Protein AF-V6LLG9-F1 (afdb_monomer_lite)

Secondary structure (DSSP, 8-state):
---HHHHHHHHHHHHHHHHHHHHHHHHHHHHHHHHHHHHHHHHHHHHHHHHHHHHHHHHHHHHHHHHHHHHHHHHHHHHHHHHHHHHHHHHHHHHHHHHHHHHHHHHHHHHHHHHHHHHHHHHHHHHHHHHHHHHHHHHHHHHHHHHHHHHHHHHHHHHHHHHHHHHHHHHHHHHHHHHHHHHHHHHHHHHHHHHHHHHHHHHHHHHHHHHHHHHHHHHHHHHHHHHHHHHHHHHHHHHHHTT-

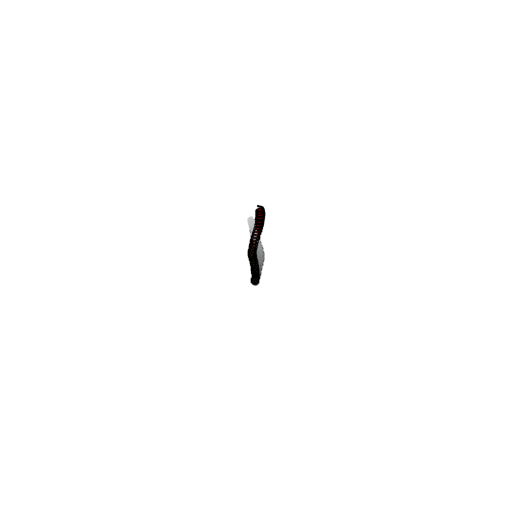Structure (mmCIF, N/CA/C/O backbone):
data_AF-V6LLG9-F1
#
_entry.id   AF-V6LLG9-F1
#
loop_
_atom_site.group_PDB
_atom_site.id
_atom_site.type_symbol
_atom_site.label_atom_id
_atom_site.label_alt_id
_atom_site.label_comp_id
_atom_site.label_asym_id
_atom_site.label_entity_id
_atom_site.label_seq_id
_atom_site.pdbx_PDB_ins_code
_atom_site.Cartn_x
_atom_site.Cartn_y
_atom_site.Cartn_z
_atom_site.occupancy
_atom_site.B_iso_or_equiv
_atom_site.auth_seq_id
_atom_site.auth_comp_id
_atom_site.auth_asym_id
_atom_site.auth_atom_id
_atom_site.pdbx_PDB_model_num
ATOM 1 N N . MET A 1 1 ? -68.097 13.061 160.840 1.00 41.12 1 MET A N 1
ATOM 2 C CA . MET A 1 1 ? -66.631 13.169 160.686 1.00 41.12 1 MET A CA 1
ATOM 3 C C . MET A 1 1 ? -66.135 11.917 159.981 1.00 41.12 1 MET A C 1
ATOM 5 O O . MET A 1 1 ? -66.204 10.841 160.558 1.00 41.12 1 MET A O 1
ATOM 9 N N . SER A 1 2 ? -65.752 12.043 158.710 1.00 45.03 2 SER A N 1
ATOM 10 C CA . SER A 1 2 ? -65.353 10.925 157.843 1.00 45.03 2 SER A CA 1
ATOM 11 C C . SER A 1 2 ? -63.859 10.622 157.995 1.00 45.03 2 SER A C 1
ATOM 13 O O . SER A 1 2 ? -63.039 11.536 158.018 1.00 45.03 2 SER A O 1
ATOM 15 N N . SER A 1 3 ? -63.523 9.336 158.123 1.00 45.53 3 SER A N 1
ATOM 16 C CA . SER A 1 3 ? -62.177 8.832 158.430 1.00 45.53 3 SER A CA 1
ATOM 17 C C . SER A 1 3 ? -61.131 9.187 157.348 1.00 45.53 3 SER A C 1
ATOM 19 O O . SER A 1 3 ? -61.375 8.932 156.164 1.00 45.53 3 SER A O 1
ATOM 21 N N . PRO A 1 4 ? -59.932 9.687 157.720 1.00 57.44 4 PRO A N 1
ATOM 22 C CA . PRO A 1 4 ? -58.822 9.995 156.803 1.00 57.44 4 PRO A CA 1
ATOM 23 C C . PRO A 1 4 ? -58.349 8.812 155.938 1.00 57.44 4 PRO A C 1
ATOM 25 O O . PRO A 1 4 ? -57.768 9.014 154.869 1.00 57.44 4 PRO A O 1
ATOM 28 N N . ALA A 1 5 ? -58.614 7.572 156.367 1.00 56.75 5 ALA A N 1
ATOM 29 C CA . ALA A 1 5 ? -58.319 6.364 155.597 1.00 56.75 5 ALA A CA 1
ATOM 30 C C . ALA A 1 5 ? -59.260 6.195 154.388 1.00 56.75 5 ALA A C 1
ATOM 32 O O . ALA A 1 5 ? -58.818 5.765 153.322 1.00 56.75 5 ALA A O 1
ATOM 33 N N . ALA A 1 6 ? -60.528 6.607 154.515 1.00 57.88 6 ALA A N 1
ATOM 34 C CA . ALA A 1 6 ? -61.504 6.577 153.426 1.00 57.88 6 ALA A CA 1
ATOM 35 C C . ALA A 1 6 ? -61.181 7.621 152.343 1.00 57.88 6 ALA A C 1
ATOM 37 O O . ALA A 1 6 ? -61.270 7.319 151.160 1.00 57.88 6 ALA A O 1
ATOM 38 N N . ALA A 1 7 ? -60.698 8.809 152.726 1.00 60.19 7 ALA A N 1
ATOM 39 C CA . ALA A 1 7 ? -60.265 9.841 151.776 1.00 60.19 7 ALA A CA 1
ATOM 40 C C . ALA A 1 7 ? -58.981 9.460 151.007 1.00 60.19 7 ALA A C 1
ATOM 42 O O . ALA A 1 7 ? -58.831 9.817 149.836 1.00 60.19 7 ALA A O 1
ATOM 43 N N . LYS A 1 8 ? -58.062 8.704 151.632 1.00 58.91 8 LYS A N 1
ATOM 44 C CA . LYS A 1 8 ? -56.882 8.134 150.955 1.00 58.91 8 LYS A CA 1
ATOM 45 C C . LYS A 1 8 ? -57.252 6.983 150.018 1.00 58.91 8 LYS A C 1
ATOM 47 O O . LYS A 1 8 ? -56.735 6.942 148.908 1.00 58.91 8 LYS A O 1
ATOM 52 N N . MET A 1 9 ? -58.165 6.093 150.417 1.00 60.75 9 MET A N 1
ATOM 53 C CA . MET A 1 9 ? -58.677 5.033 149.537 1.00 60.75 9 MET A CA 1
ATOM 54 C C . MET A 1 9 ? -59.479 5.590 148.358 1.00 60.75 9 MET A C 1
ATOM 56 O O . MET A 1 9 ? -59.298 5.104 147.248 1.00 60.75 9 MET A O 1
ATOM 60 N N . GLN A 1 10 ? -60.277 6.642 148.559 1.00 67.38 10 GLN A N 1
ATOM 61 C CA . GLN A 1 10 ? -60.969 7.344 147.475 1.00 67.38 10 GLN A CA 1
ATOM 62 C C . GLN A 1 10 ? -59.963 7.970 146.496 1.00 67.38 10 GLN A C 1
ATOM 64 O O . GLN A 1 10 ? -60.057 7.745 145.298 1.00 67.38 10 GLN A O 1
ATOM 69 N N . ASN A 1 11 ? -58.922 8.649 146.998 1.00 69.50 11 ASN A N 1
ATOM 70 C CA . ASN A 1 11 ? -57.856 9.207 146.154 1.00 69.50 11 ASN A CA 1
ATOM 71 C C . ASN A 1 11 ? -57.054 8.139 145.395 1.00 69.50 11 ASN A C 1
ATOM 73 O O . ASN A 1 11 ? -56.650 8.370 144.258 1.00 69.50 11 ASN A O 1
ATOM 77 N N . ILE A 1 12 ? -56.793 6.980 146.007 1.00 66.75 12 ILE A N 1
ATOM 78 C CA . ILE A 1 12 ? -56.116 5.862 145.336 1.00 66.75 12 ILE A CA 1
ATOM 79 C C . ILE A 1 12 ? -57.047 5.233 144.300 1.00 66.75 12 ILE A C 1
ATOM 81 O O . ILE A 1 12 ? -56.594 4.960 143.197 1.00 66.75 12 ILE A O 1
ATOM 85 N N . ALA A 1 13 ? -58.335 5.058 144.602 1.00 70.94 13 ALA A N 1
ATOM 86 C CA . ALA A 1 13 ? -59.328 4.551 143.658 1.00 70.94 13 ALA A CA 1
ATOM 87 C C . ALA A 1 13 ? -59.523 5.498 142.462 1.00 70.94 13 ALA A C 1
ATOM 89 O O . ALA A 1 13 ? -59.592 5.030 141.328 1.00 70.94 13 ALA A O 1
ATOM 90 N N . ASP A 1 14 ? -59.528 6.812 142.688 1.00 73.00 14 ASP A N 1
ATOM 91 C CA . ASP A 1 14 ? -59.619 7.826 141.635 1.00 73.00 14 ASP A CA 1
ATOM 92 C C . ASP A 1 14 ? -58.316 7.929 140.828 1.00 73.00 14 ASP A C 1
ATOM 94 O O . ASP A 1 14 ? -58.365 8.061 139.606 1.00 73.00 14 ASP A O 1
ATOM 98 N N . ARG A 1 15 ? -57.143 7.768 141.462 1.00 73.44 15 ARG A N 1
ATOM 99 C CA . ARG A 1 15 ? -55.849 7.638 140.762 1.00 73.44 15 ARG A CA 1
ATOM 100 C C . ARG A 1 15 ? -55.723 6.338 139.973 1.00 73.44 15 ARG A C 1
ATOM 102 O O . ARG A 1 15 ? -55.119 6.336 138.908 1.00 73.44 15 ARG A O 1
ATOM 109 N N . LEU A 1 16 ? -56.284 5.238 140.466 1.00 72.44 16 LEU A N 1
ATOM 110 C CA . LEU A 1 16 ? -56.288 3.958 139.763 1.00 72.44 16 LEU A CA 1
ATOM 111 C C . LEU A 1 16 ? -57.255 4.010 138.577 1.00 72.44 16 LEU A C 1
ATOM 113 O O . LEU A 1 16 ? -56.904 3.551 137.499 1.00 72.44 16 LEU A O 1
ATOM 117 N N . ARG A 1 17 ? -58.434 4.628 138.741 1.00 74.56 17 ARG A N 1
ATOM 118 C CA . ARG A 1 17 ? -59.383 4.875 137.644 1.00 74.56 17 ARG A CA 1
ATOM 119 C C . ARG A 1 17 ? -58.814 5.830 136.606 1.00 74.56 17 ARG A C 1
ATOM 121 O O . ARG A 1 17 ? -58.975 5.569 135.420 1.00 74.56 17 ARG A O 1
ATOM 128 N N . SER A 1 18 ? -58.128 6.897 137.016 1.00 74.81 18 SER A N 1
ATOM 129 C CA . SER A 1 18 ? -57.478 7.814 136.076 1.00 74.81 18 SER A CA 1
ATOM 130 C C . SER A 1 18 ? -56.270 7.173 135.398 1.00 74.81 18 SER A C 1
ATOM 132 O O . SER A 1 18 ? -56.103 7.348 134.200 1.00 74.81 18 SER A O 1
ATOM 134 N N . SER A 1 19 ? -55.485 6.349 136.098 1.00 74.62 19 SER A N 1
ATOM 135 C CA . SER A 1 19 ? -54.388 5.577 135.506 1.00 74.62 19 SER A CA 1
ATOM 136 C C . SER A 1 19 ? -54.897 4.505 134.541 1.00 74.62 19 SER A C 1
ATOM 138 O O . SER A 1 19 ? -54.399 4.431 133.426 1.00 74.62 19 SER A O 1
ATOM 140 N N . GLN A 1 20 ? -55.942 3.749 134.892 1.00 75.19 20 GLN A N 1
ATOM 141 C CA . GLN A 1 20 ? -56.593 2.794 133.987 1.00 75.19 20 GLN A CA 1
ATOM 142 C C . GLN A 1 20 ? -57.248 3.493 132.790 1.00 75.19 20 GLN A C 1
ATOM 144 O O . GLN A 1 20 ? -57.171 2.989 131.671 1.00 75.19 20 GLN A O 1
ATOM 149 N N . SER A 1 21 ? -57.861 4.662 132.998 1.00 77.44 21 SER A N 1
ATOM 150 C CA . SER A 1 21 ? -58.417 5.487 131.923 1.00 77.44 21 SER A CA 1
ATOM 151 C C . SER A 1 21 ? -57.316 6.013 131.004 1.00 77.44 21 SER A C 1
ATOM 153 O O . SER A 1 21 ? -57.446 5.894 129.792 1.00 77.44 21 SER A O 1
ATOM 155 N N . ASN A 1 22 ? -56.214 6.523 131.555 1.00 78.38 22 ASN A N 1
ATOM 156 C CA . ASN A 1 22 ? -55.066 7.015 130.793 1.00 78.38 22 ASN A CA 1
ATOM 157 C C . ASN A 1 22 ? -54.366 5.882 130.044 1.00 78.38 22 ASN A C 1
ATOM 159 O O . ASN A 1 22 ? -54.043 6.045 128.879 1.00 78.38 22 ASN A O 1
ATOM 163 N N . GLN A 1 23 ? -54.202 4.712 130.661 1.00 78.56 23 GLN A N 1
ATOM 164 C CA . GLN A 1 23 ? -53.590 3.542 130.035 1.00 78.56 23 GLN A CA 1
ATOM 165 C C . GLN A 1 23 ? -54.477 2.980 128.917 1.00 78.56 23 GLN A C 1
ATOM 167 O O . GLN A 1 23 ? -53.983 2.579 127.866 1.00 78.56 23 GLN A O 1
ATOM 172 N N . LYS A 1 24 ? -55.805 3.001 129.097 1.00 79.19 24 LYS A N 1
ATOM 173 C CA . LYS A 1 24 ? -56.763 2.674 128.035 1.00 79.19 24 LYS A CA 1
ATOM 174 C C . LYS A 1 24 ? -56.710 3.709 126.908 1.00 79.19 24 LYS A C 1
ATOM 176 O O . LYS A 1 24 ? -56.665 3.327 125.747 1.00 79.19 24 LYS A O 1
ATOM 181 N N . GLN A 1 25 ? -56.634 4.995 127.243 1.00 82.31 25 GLN A N 1
ATOM 182 C CA . GLN A 1 25 ? -56.567 6.094 126.283 1.00 82.31 25 GLN A CA 1
ATOM 183 C C . GLN A 1 25 ? -55.240 6.118 125.505 1.00 82.31 25 GLN A C 1
ATOM 185 O O . GLN A 1 25 ? -55.253 6.373 124.306 1.00 82.31 25 GLN A O 1
ATOM 190 N N . GLU A 1 26 ? -54.107 5.804 126.138 1.00 81.50 26 GLU A N 1
ATOM 191 C CA . GLU A 1 26 ? -52.810 5.607 125.478 1.00 81.50 26 GLU A CA 1
ATOM 192 C C . GLU A 1 26 ? -52.822 4.377 124.577 1.00 81.50 26 GLU A C 1
ATOM 194 O O . GLU A 1 26 ? -52.365 4.455 123.440 1.00 81.50 26 GLU A O 1
ATOM 199 N N . ARG A 1 27 ? -53.401 3.260 125.033 1.00 83.38 27 ARG A N 1
ATOM 200 C CA . ARG A 1 27 ? -53.548 2.057 124.207 1.00 83.38 27 ARG A CA 1
ATOM 201 C C . ARG A 1 27 ? -54.430 2.317 122.987 1.00 83.38 27 ARG A C 1
ATOM 203 O O . ARG A 1 27 ? -54.095 1.871 121.894 1.00 83.38 27 ARG A O 1
ATOM 210 N N . ASP A 1 28 ? -55.523 3.056 123.157 1.00 83.56 28 ASP A N 1
ATOM 211 C CA . ASP A 1 28 ? -56.432 3.426 122.071 1.00 83.56 28 ASP A CA 1
ATOM 212 C C . ASP A 1 28 ? -55.783 4.452 121.118 1.00 83.56 28 ASP A C 1
ATOM 214 O O . ASP A 1 28 ? -55.954 4.351 119.902 1.00 83.56 28 ASP A O 1
ATOM 218 N N . ARG A 1 29 ? -54.963 5.386 121.630 1.00 86.00 29 ARG A N 1
ATOM 219 C CA . ARG A 1 29 ? -54.142 6.297 120.808 1.00 86.00 29 ARG A CA 1
ATOM 220 C C . ARG A 1 29 ? -53.084 5.548 120.004 1.00 86.00 29 ARG A C 1
ATOM 222 O O . ARG A 1 29 ? -53.021 5.744 118.796 1.00 86.00 29 ARG A O 1
ATOM 229 N N . TYR A 1 30 ? -52.311 4.669 120.640 1.00 87.06 30 TYR A N 1
ATOM 230 C CA . TYR A 1 30 ? -51.290 3.858 119.975 1.00 87.06 30 TYR A CA 1
ATOM 231 C C . TYR A 1 30 ? -51.914 2.945 118.917 1.00 87.06 30 TYR A C 1
ATOM 233 O O . TYR A 1 30 ? -51.446 2.898 117.784 1.00 87.06 30 TYR A O 1
ATOM 241 N N . LYS A 1 31 ? -53.034 2.286 119.243 1.00 89.19 31 LYS A N 1
ATOM 242 C CA . LYS A 1 31 ? -53.803 1.491 118.280 1.00 89.19 31 LYS A CA 1
ATOM 243 C C . LYS A 1 31 ? -54.260 2.342 117.089 1.00 89.19 31 LYS A C 1
ATOM 245 O O . LYS A 1 31 ? -54.065 1.927 115.952 1.00 89.19 31 LYS A O 1
ATOM 250 N N . SER A 1 32 ? -54.790 3.543 117.332 1.00 90.12 32 SER A N 1
ATOM 251 C CA . SER A 1 32 ? -55.200 4.464 116.264 1.00 90.12 32 SER A CA 1
ATOM 252 C C . SER A 1 32 ? -54.023 4.956 115.411 1.00 90.12 32 SER A C 1
ATOM 254 O O . SER A 1 32 ? -54.158 5.095 114.196 1.00 90.12 32 SER A O 1
ATOM 256 N N . GLU A 1 33 ? -52.857 5.216 116.007 1.00 90.50 33 GLU A N 1
ATOM 257 C CA . GLU A 1 33 ? -51.647 5.599 115.270 1.00 90.50 33 GLU A CA 1
ATOM 258 C C . GLU A 1 33 ? -51.103 4.455 114.413 1.00 90.50 33 GLU A C 1
ATOM 260 O O . GLU A 1 33 ? -50.753 4.684 113.252 1.00 90.50 33 GLU A O 1
ATOM 265 N N . VAL A 1 34 ? -51.093 3.228 114.943 1.00 90.19 34 VAL A N 1
ATOM 266 C CA . VAL A 1 34 ? -50.725 2.022 114.192 1.00 90.19 34 VAL A CA 1
ATOM 267 C C . VAL A 1 34 ? -51.703 1.795 113.040 1.00 90.19 34 VAL A C 1
ATOM 269 O O . VAL A 1 34 ? -51.252 1.632 111.912 1.00 90.19 34 VAL A O 1
ATOM 272 N N . GLU A 1 35 ? -53.017 1.883 113.262 1.00 92.06 35 GLU A N 1
ATOM 273 C CA . GLU A 1 35 ? -54.036 1.765 112.203 1.00 92.06 35 GLU A CA 1
ATOM 274 C C . GLU A 1 35 ? -53.863 2.835 111.112 1.00 92.06 35 GLU A C 1
ATOM 276 O O . GLU A 1 35 ? -53.922 2.530 109.922 1.00 92.06 35 GLU A O 1
ATOM 281 N N . LYS A 1 36 ? -53.571 4.089 111.487 1.00 92.81 36 LYS A N 1
ATOM 282 C CA . LYS A 1 36 ? -53.256 5.159 110.522 1.00 92.81 36 LYS A CA 1
ATOM 283 C C . LYS A 1 36 ? -51.947 4.916 109.773 1.00 92.81 36 LYS A C 1
ATOM 285 O O . LYS A 1 36 ? -51.810 5.366 108.637 1.00 92.81 36 LYS A O 1
ATOM 290 N N . SER A 1 37 ? -50.957 4.297 110.412 1.00 93.19 37 SER A N 1
ATOM 291 C CA . SER A 1 37 ? -49.686 3.938 109.776 1.00 93.19 37 SER A CA 1
ATOM 292 C C . SER A 1 37 ? -49.884 2.804 108.771 1.00 93.19 37 SER A C 1
ATOM 294 O O . SER A 1 37 ? -49.493 2.943 107.616 1.00 93.19 37 SER A O 1
ATOM 296 N N . VAL A 1 38 ? -50.591 1.743 109.174 1.00 92.81 38 VAL A N 1
ATOM 297 C CA . VAL A 1 38 ? -50.974 0.616 108.310 1.00 92.81 38 VAL A CA 1
ATOM 298 C C . VAL A 1 38 ? -51.756 1.119 107.104 1.00 92.81 38 VAL A C 1
ATOM 300 O O . VAL A 1 38 ? -51.349 0.854 105.980 1.00 92.81 38 VAL A O 1
ATOM 303 N N . LYS A 1 39 ? -52.782 1.953 107.313 1.00 94.31 39 LYS A N 1
ATOM 304 C CA . LYS A 1 39 ? -53.565 2.523 106.212 1.00 94.31 39 LYS A CA 1
ATOM 305 C C . LYS A 1 39 ? -52.715 3.357 105.246 1.00 94.31 39 LYS A C 1
ATOM 307 O O . LYS A 1 39 ? -52.866 3.240 104.039 1.00 94.31 39 LYS A O 1
ATOM 312 N N . ARG A 1 40 ? -51.776 4.169 105.753 1.00 94.50 40 ARG A N 1
ATOM 313 C CA . ARG A 1 40 ? -50.837 4.923 104.898 1.00 94.50 40 ARG A CA 1
ATOM 314 C C . ARG A 1 40 ? -49.942 4.003 104.069 1.00 94.50 40 ARG A C 1
ATOM 316 O O . ARG A 1 40 ? -49.658 4.319 102.917 1.00 94.50 40 ARG A O 1
ATOM 323 N N . ILE A 1 41 ? -49.487 2.894 104.650 1.00 93.94 41 ILE A N 1
ATOM 324 C CA . ILE A 1 41 ? -48.690 1.890 103.939 1.00 93.94 41 ILE A CA 1
ATOM 325 C C . ILE A 1 41 ? -49.546 1.194 102.875 1.00 93.94 41 ILE A C 1
ATOM 327 O O . ILE A 1 41 ? -49.077 1.052 101.752 1.00 93.94 41 ILE A O 1
ATOM 331 N N . GLU A 1 42 ? -50.789 0.822 103.185 1.00 94.94 42 GLU A N 1
ATOM 332 C CA . GLU A 1 42 ? -51.734 0.220 102.234 1.00 94.94 42 GLU A CA 1
ATOM 333 C C . GLU A 1 42 ? -52.045 1.160 101.063 1.00 94.94 42 GLU A C 1
ATOM 335 O O . GLU A 1 42 ? -51.913 0.755 99.910 1.00 94.94 42 GLU A O 1
ATOM 340 N N . ASP A 1 43 ? -52.362 2.429 101.338 1.00 95.00 43 ASP A N 1
ATOM 341 C CA . ASP A 1 43 ? -52.622 3.445 100.310 1.00 95.00 43 ASP A CA 1
ATOM 342 C C . ASP A 1 43 ? -51.379 3.667 99.425 1.00 95.00 43 ASP A C 1
ATOM 344 O O . ASP A 1 43 ? -51.474 3.765 98.197 1.00 95.00 43 ASP A O 1
ATOM 348 N N . SER A 1 44 ? -50.189 3.714 100.039 1.00 96.06 44 SER A N 1
ATOM 349 C CA . SER A 1 44 ? -48.913 3.825 99.324 1.00 96.06 44 SER A CA 1
ATOM 350 C C . SER A 1 44 ? -48.655 2.598 98.446 1.00 96.06 44 SER A C 1
ATOM 352 O O . SER A 1 44 ? -48.336 2.738 97.265 1.00 96.06 44 SER A O 1
ATOM 354 N N . LEU A 1 45 ? -48.863 1.394 98.984 1.00 95.44 45 LEU A N 1
ATOM 355 C CA . LEU A 1 45 ? -48.715 0.132 98.264 1.00 95.44 45 LEU A CA 1
ATOM 356 C C . LEU A 1 45 ? -49.692 0.048 97.088 1.00 95.44 45 LEU A C 1
ATOM 358 O O . LEU A 1 45 ? -49.304 -0.356 95.995 1.00 95.44 45 LEU A O 1
ATOM 362 N N . GLN A 1 46 ? -50.942 0.471 97.280 1.00 96.00 46 GLN A N 1
ATOM 363 C CA . GLN A 1 46 ? -51.952 0.490 96.228 1.00 96.00 46 GLN A CA 1
ATOM 364 C C . GLN A 1 46 ? -51.590 1.484 95.119 1.00 96.00 46 GLN A C 1
ATOM 366 O O . GLN A 1 46 ? -51.747 1.166 93.938 1.00 96.00 46 GLN A O 1
ATOM 371 N N . LYS A 1 47 ? -51.065 2.663 95.475 1.00 96.12 47 LYS A N 1
ATOM 372 C CA . LYS A 1 47 ? -50.590 3.663 94.510 1.00 96.12 47 LYS A CA 1
ATOM 373 C C . LYS A 1 47 ? -49.364 3.184 93.728 1.00 96.12 47 LYS A C 1
ATOM 375 O O . LYS A 1 47 ? -49.285 3.413 92.522 1.00 96.12 47 LYS A O 1
ATOM 380 N N . ILE A 1 48 ? -48.421 2.517 94.392 1.00 95.75 48 ILE A N 1
ATOM 381 C CA . ILE A 1 48 ? -47.264 1.904 93.730 1.00 95.75 48 ILE A CA 1
ATOM 382 C C . ILE A 1 48 ? -47.752 0.804 92.785 1.00 95.75 48 ILE A C 1
ATOM 384 O O . ILE A 1 48 ? -47.456 0.852 91.599 1.00 95.75 48 ILE A O 1
ATOM 388 N N . SER A 1 49 ? -48.611 -0.103 93.257 1.00 95.69 49 SER A N 1
ATOM 389 C CA . SER A 1 49 ? -49.155 -1.195 92.442 1.00 95.69 49 SER A CA 1
ATOM 390 C C . SER A 1 49 ? -49.915 -0.702 91.204 1.00 95.69 49 SER A C 1
ATOM 392 O O . SER A 1 49 ? -49.797 -1.296 90.129 1.00 95.69 49 SER A O 1
ATOM 394 N N . SER A 1 50 ? -50.686 0.385 91.317 1.00 96.00 50 SER A N 1
ATOM 395 C CA . SER A 1 50 ? -51.386 0.970 90.168 1.00 96.00 50 SER A CA 1
ATOM 396 C C . SER A 1 50 ? -50.434 1.654 89.184 1.00 96.00 50 SER A C 1
ATOM 398 O O . SER A 1 50 ? -50.631 1.536 87.974 1.00 96.00 50 SER A O 1
ATOM 400 N N . THR A 1 51 ? -49.386 2.313 89.687 1.00 96.94 51 THR A N 1
ATOM 401 C CA . THR A 1 51 ? -48.338 2.939 88.865 1.00 96.94 51 THR A CA 1
ATOM 402 C C . THR A 1 51 ? -47.513 1.884 88.130 1.00 96.94 51 THR A C 1
ATOM 404 O O . THR A 1 51 ? -47.328 1.987 86.923 1.00 96.94 51 THR A O 1
ATOM 407 N N . ASP A 1 52 ? -47.093 0.825 88.816 1.00 96.19 52 ASP A N 1
ATOM 408 C CA . ASP A 1 52 ? -46.346 -0.275 88.208 1.00 96.19 52 ASP A CA 1
ATOM 409 C C . ASP A 1 52 ? -47.180 -0.953 87.120 1.00 96.19 52 ASP A C 1
ATOM 411 O O . ASP A 1 52 ? -46.693 -1.189 86.018 1.00 96.19 52 ASP A O 1
ATOM 415 N N . ARG A 1 53 ? -48.472 -1.211 87.374 1.00 96.56 53 ARG A N 1
ATOM 416 C CA . ARG A 1 53 ? -49.374 -1.780 86.358 1.00 96.56 53 ARG A CA 1
ATOM 417 C C . ARG A 1 53 ? -49.465 -0.913 85.106 1.00 96.56 53 ARG A C 1
ATOM 419 O O . ARG A 1 53 ? -49.443 -1.463 84.006 1.00 96.56 53 ARG A O 1
ATOM 426 N N . SER A 1 54 ? -49.566 0.409 85.247 1.00 96.50 54 SER A N 1
ATOM 427 C CA . SER A 1 54 ? -49.632 1.301 84.084 1.00 96.50 54 SER A CA 1
ATOM 428 C C . SER A 1 54 ? -48.299 1.353 83.331 1.00 96.50 54 SER A C 1
ATOM 430 O O . SER A 1 54 ? -48.293 1.278 82.102 1.00 96.50 54 SER A O 1
ATOM 432 N N . GLN A 1 55 ? -47.170 1.379 84.046 1.00 97.50 55 GLN A N 1
ATOM 433 C CA . GLN A 1 55 ? -45.833 1.331 83.450 1.00 97.50 55 GLN A CA 1
ATOM 434 C C . GLN A 1 55 ? -45.574 0.010 82.719 1.00 97.50 55 GLN A C 1
ATOM 436 O O . GLN A 1 55 ? -45.124 0.032 81.576 1.00 97.50 55 GLN A O 1
ATOM 441 N N . PHE A 1 56 ? -45.910 -1.133 83.324 1.00 97.69 56 PHE A N 1
ATOM 442 C CA . PHE A 1 56 ? -45.787 -2.442 82.680 1.00 97.69 56 PHE A CA 1
ATOM 443 C C . PHE A 1 56 ? -46.695 -2.567 81.455 1.00 97.69 56 PHE A C 1
ATOM 445 O O . PHE A 1 56 ? -46.278 -3.154 80.457 1.00 97.69 56 PHE A O 1
ATOM 452 N N . SER A 1 57 ? -47.904 -1.996 81.494 1.00 97.19 57 SER A N 1
ATOM 453 C CA . SER A 1 57 ? -48.787 -1.947 80.322 1.00 97.19 57 SER A CA 1
ATOM 454 C C . SER A 1 57 ? -48.159 -1.143 79.182 1.00 97.19 57 SER A C 1
ATOM 456 O O . SER A 1 57 ? -48.077 -1.637 78.061 1.00 97.19 57 SER A O 1
ATOM 458 N N . SER A 1 58 ? -47.640 0.052 79.479 1.00 97.44 58 SER A N 1
ATOM 459 C CA . SER A 1 58 ? -46.969 0.914 78.496 1.00 97.44 58 SER A CA 1
ATOM 460 C C . SER A 1 58 ? -45.710 0.262 77.912 1.00 97.44 58 SER A C 1
ATOM 462 O O . SER A 1 58 ? -45.532 0.224 76.696 1.00 97.44 58 SER A O 1
ATOM 464 N N . LEU A 1 59 ? -44.868 -0.346 78.754 1.00 97.25 59 LEU A N 1
ATOM 465 C CA . LEU A 1 59 ? -43.692 -1.104 78.312 1.00 97.25 59 LEU A CA 1
ATOM 466 C C . LEU A 1 59 ? -44.074 -2.274 77.404 1.00 97.25 59 LEU A C 1
ATOM 468 O O . LEU A 1 59 ? -43.402 -2.520 76.405 1.00 97.25 59 LEU A O 1
ATOM 472 N N . LYS A 1 60 ? -45.158 -2.987 77.723 1.00 97.75 60 LYS A N 1
ATOM 473 C CA . LYS A 1 60 ? -45.655 -4.091 76.898 1.00 97.75 60 LYS A CA 1
ATOM 474 C C . LYS A 1 60 ? -46.114 -3.603 75.521 1.00 97.75 60 LYS A C 1
ATOM 476 O O . LYS A 1 60 ? -45.779 -4.242 74.526 1.00 97.75 60 LYS A O 1
ATOM 481 N N . GLU A 1 61 ? -46.833 -2.485 75.455 1.00 97.56 61 GLU A N 1
ATOM 482 C CA . GLU A 1 61 ? -47.246 -1.861 74.189 1.00 97.56 61 GLU A CA 1
ATOM 483 C C . GLU A 1 61 ? -46.041 -1.399 73.362 1.00 97.56 61 GLU A C 1
ATOM 485 O O . GLU A 1 61 ? -45.963 -1.693 72.171 1.00 97.56 61 GLU A O 1
ATOM 490 N N . GLN A 1 62 ? -45.056 -0.754 73.994 1.00 97.62 62 GLN A N 1
ATOM 491 C CA . GLN A 1 62 ? -43.816 -0.351 73.326 1.00 97.62 62 GLN A CA 1
ATOM 492 C C . GLN A 1 62 ? -43.030 -1.560 72.807 1.00 97.62 62 GLN A C 1
ATOM 494 O O . GLN A 1 62 ? -42.533 -1.535 71.682 1.00 97.62 62 GLN A O 1
ATOM 499 N N . MET A 1 63 ? -42.943 -2.638 73.590 1.00 97.50 63 MET A N 1
ATOM 500 C CA . MET A 1 63 ? -42.257 -3.861 73.176 1.00 97.50 63 MET A CA 1
ATOM 501 C C . MET A 1 63 ? -42.958 -4.520 71.983 1.00 97.50 63 MET A C 1
ATOM 503 O O . MET A 1 63 ? -42.280 -4.952 71.052 1.00 97.50 63 MET A O 1
ATOM 507 N N . ALA A 1 64 ? -44.294 -4.543 71.971 1.00 97.50 64 ALA A N 1
ATOM 508 C CA . ALA A 1 64 ? -45.074 -5.029 70.835 1.00 97.50 64 ALA A CA 1
ATOM 509 C C . ALA A 1 64 ? -44.856 -4.160 69.582 1.00 97.50 64 ALA A C 1
ATOM 511 O O . ALA A 1 64 ? -44.583 -4.691 68.509 1.00 97.50 64 ALA A O 1
ATOM 512 N N . ALA A 1 65 ? -44.868 -2.831 69.724 1.00 98.12 65 ALA A N 1
ATOM 513 C CA . ALA A 1 65 ? -44.607 -1.912 68.615 1.00 98.12 65 ALA A CA 1
ATOM 514 C C . ALA A 1 65 ? -43.197 -2.092 68.021 1.00 98.12 65 ALA A C 1
ATOM 516 O O . ALA A 1 65 ? -43.027 -2.080 66.803 1.00 98.12 65 ALA A O 1
ATOM 517 N N . VAL A 1 66 ? -42.180 -2.307 68.865 1.00 97.75 66 VAL A N 1
ATOM 518 C CA . VAL A 1 66 ? -40.809 -2.595 68.411 1.00 97.75 66 VAL A CA 1
ATOM 519 C C . VAL A 1 66 ? -40.727 -3.950 67.703 1.00 97.75 66 VAL A C 1
ATOM 521 O O . VAL A 1 66 ? -40.024 -4.066 66.699 1.00 97.75 66 VAL A O 1
ATOM 524 N N . GLN A 1 67 ? -41.445 -4.969 68.184 1.00 97.75 67 GLN A N 1
ATOM 525 C CA . GLN A 1 67 ? -41.502 -6.280 67.530 1.00 97.75 67 GLN A CA 1
ATOM 526 C C . GLN A 1 67 ? -42.134 -6.195 66.133 1.00 97.75 67 GLN A C 1
ATOM 528 O O . GLN A 1 67 ? -41.558 -6.729 65.182 1.00 97.75 67 GLN A O 1
ATOM 533 N N . ASP A 1 68 ? -43.242 -5.466 65.986 1.00 98.00 68 ASP A N 1
ATOM 534 C CA . ASP A 1 68 ? -43.893 -5.233 64.690 1.00 98.00 68 ASP A CA 1
ATOM 535 C C . ASP A 1 68 ? -43.015 -4.407 63.741 1.00 98.00 68 ASP A C 1
ATOM 537 O O . ASP A 1 68 ? -42.879 -4.739 62.557 1.00 98.00 68 ASP A O 1
ATOM 541 N N . ALA A 1 69 ? -42.353 -3.363 64.251 1.00 97.94 69 ALA A N 1
ATOM 542 C CA . ALA A 1 69 ? -41.411 -2.566 63.470 1.00 97.94 69 ALA A CA 1
ATOM 543 C C . ALA A 1 69 ? -40.228 -3.416 62.978 1.00 97.94 69 ALA A C 1
ATOM 545 O O . ALA A 1 69 ? -39.842 -3.325 61.811 1.00 97.94 69 ALA A O 1
ATOM 546 N N . LEU A 1 70 ? -39.689 -4.295 63.831 1.00 97.88 70 LEU A N 1
ATOM 547 C CA . LEU A 1 70 ? -38.608 -5.212 63.469 1.00 97.88 70 LEU A CA 1
ATOM 548 C C . LEU A 1 70 ? -39.053 -6.230 62.410 1.00 97.88 70 LEU A C 1
ATOM 550 O O . LEU A 1 70 ? -38.301 -6.504 61.473 1.00 97.88 70 LEU A O 1
ATOM 554 N N . ALA A 1 71 ? -40.259 -6.789 62.537 1.00 97.88 71 ALA A N 1
ATOM 555 C CA . ALA A 1 71 ? -40.821 -7.705 61.546 1.00 97.88 71 ALA A CA 1
ATOM 556 C C . ALA A 1 71 ? -41.007 -7.010 60.187 1.00 97.88 71 ALA A C 1
ATOM 558 O O . ALA A 1 71 ? -40.576 -7.531 59.157 1.00 97.88 71 ALA A O 1
ATOM 559 N N . THR A 1 72 ? -41.550 -5.790 60.200 1.00 98.06 72 THR A N 1
ATOM 560 C CA . THR A 1 72 ? -41.729 -4.961 59.001 1.00 98.06 72 THR A CA 1
ATOM 561 C C . THR A 1 72 ? -40.390 -4.635 58.342 1.00 98.06 72 THR A C 1
ATOM 563 O O . THR A 1 72 ? -40.241 -4.790 57.131 1.00 98.06 72 THR A O 1
ATOM 566 N N . GLN A 1 73 ? -39.382 -4.240 59.126 1.00 97.75 73 GLN A N 1
ATOM 567 C CA . GLN A 1 73 ? -38.049 -3.929 58.611 1.00 97.75 73 GLN A CA 1
ATOM 568 C C . GLN A 1 73 ? -37.376 -5.157 57.983 1.00 97.75 73 GLN A C 1
ATOM 570 O O . GLN A 1 73 ? -36.735 -5.035 56.938 1.00 97.75 73 GLN A O 1
ATOM 575 N N . LYS A 1 74 ? -37.525 -6.346 58.585 1.00 98.19 74 LYS A N 1
ATOM 576 C CA . LYS A 1 74 ? -37.010 -7.600 58.010 1.00 98.19 74 LYS A CA 1
ATOM 577 C C . LYS A 1 74 ? -37.650 -7.899 56.655 1.00 98.19 74 LYS A C 1
ATOM 579 O O . LYS A 1 74 ? -36.919 -8.147 55.702 1.00 98.19 74 LYS A O 1
ATOM 584 N N . ALA A 1 75 ? -38.975 -7.792 56.557 1.00 97.75 75 ALA A N 1
ATOM 585 C CA . ALA A 1 75 ? -39.694 -8.002 55.302 1.00 97.75 75 ALA A CA 1
ATOM 586 C C . ALA A 1 75 ? -39.282 -6.985 54.221 1.00 97.75 75 ALA A C 1
ATOM 588 O O . ALA A 1 75 ? -39.035 -7.352 53.075 1.00 97.75 75 ALA A O 1
ATOM 589 N N . GLN A 1 76 ? -39.139 -5.705 54.580 1.00 98.12 76 GLN A N 1
ATOM 590 C CA . GLN A 1 76 ? -38.666 -4.674 53.648 1.00 98.12 76 GLN A CA 1
ATOM 591 C C . GLN A 1 76 ? -37.241 -4.939 53.157 1.00 98.12 76 GLN A C 1
ATOM 593 O O . GLN A 1 76 ? -36.954 -4.730 51.978 1.00 98.12 76 GLN A O 1
ATOM 598 N N . ARG A 1 77 ? -36.355 -5.411 54.042 1.00 98.25 77 ARG A N 1
ATOM 599 C CA . ARG A 1 77 ? -34.981 -5.762 53.678 1.00 98.25 77 ARG A CA 1
ATOM 600 C C . ARG A 1 77 ? -34.947 -6.917 52.681 1.00 98.25 77 ARG A C 1
ATOM 602 O O . ARG A 1 77 ? -34.239 -6.813 51.688 1.00 98.25 77 ARG A O 1
ATOM 609 N N . GLU A 1 78 ? -35.746 -7.957 52.901 1.00 98.12 78 GLU A N 1
ATOM 610 C CA . GLU A 1 78 ? -35.854 -9.099 51.986 1.00 98.12 78 GLU A CA 1
ATOM 611 C C . GLU A 1 78 ? -36.370 -8.672 50.602 1.00 98.12 78 GLU A C 1
ATOM 613 O O . GLU A 1 78 ? -35.743 -8.971 49.589 1.00 98.12 78 GLU A O 1
ATOM 618 N N . ILE A 1 79 ? -37.428 -7.852 50.552 1.00 98.06 79 ILE A N 1
ATOM 619 C CA . ILE A 1 79 ? -37.945 -7.283 49.293 1.00 98.06 79 ILE A CA 1
ATOM 620 C C . ILE A 1 79 ? -36.870 -6.455 48.574 1.00 98.06 79 ILE A C 1
ATOM 622 O O . ILE A 1 79 ? -36.748 -6.508 47.347 1.00 98.06 79 ILE A O 1
ATOM 626 N N . GLN A 1 80 ? -36.097 -5.658 49.317 1.00 98.31 80 GLN A N 1
ATOM 627 C CA . GLN A 1 80 ? -35.051 -4.823 48.738 1.00 98.31 80 GLN A CA 1
ATOM 628 C C . GLN A 1 80 ? -33.873 -5.655 48.211 1.00 98.31 80 GLN A C 1
ATOM 630 O O . GLN A 1 80 ? -33.347 -5.331 47.144 1.00 98.31 80 GLN A O 1
ATOM 635 N N . ASP A 1 81 ? -33.478 -6.711 48.918 1.00 98.44 81 ASP A N 1
ATOM 636 C CA . ASP A 1 81 ? -32.411 -7.624 48.499 1.00 98.44 81 ASP A CA 1
ATOM 637 C C . ASP A 1 81 ? -32.821 -8.407 47.240 1.00 98.44 81 ASP A C 1
ATOM 639 O O . ASP A 1 81 ? -32.042 -8.499 46.285 1.00 98.44 81 ASP A O 1
ATOM 643 N N . ASP A 1 82 ? -34.075 -8.857 47.163 1.00 98.38 82 ASP A N 1
ATOM 644 C CA . ASP A 1 82 ? -34.649 -9.475 45.964 1.00 98.38 82 ASP A CA 1
ATOM 645 C C . ASP A 1 82 ? -34.677 -8.511 44.775 1.00 98.38 82 ASP A C 1
ATOM 647 O O . ASP A 1 82 ? -34.308 -8.873 43.651 1.00 98.38 82 ASP A O 1
ATOM 651 N N . LYS A 1 83 ? -35.101 -7.262 45.007 1.00 98.44 83 LYS A N 1
ATOM 652 C CA . LYS A 1 83 ? -35.138 -6.225 43.969 1.00 98.44 83 LYS A CA 1
ATOM 653 C C . LYS A 1 83 ? -33.736 -5.937 43.432 1.00 98.44 83 LYS A C 1
ATOM 655 O O . LYS A 1 83 ? -33.541 -5.968 42.220 1.00 98.44 83 LYS A O 1
ATOM 660 N N . LYS A 1 84 ? -32.759 -5.723 44.318 1.00 98.44 84 LYS A N 1
ATOM 661 C CA . LYS A 1 84 ? -31.361 -5.471 43.934 1.00 98.44 84 LYS A CA 1
ATOM 662 C C . LYS A 1 84 ? -30.759 -6.653 43.187 1.00 98.44 84 LYS A C 1
ATOM 664 O O . LYS A 1 84 ? -30.084 -6.457 42.186 1.00 98.44 84 LYS A O 1
ATOM 669 N N . THR A 1 85 ? -31.043 -7.876 43.625 1.00 98.38 85 THR A N 1
ATOM 670 C CA . THR A 1 85 ? -30.562 -9.089 42.953 1.00 98.38 85 THR A CA 1
ATOM 671 C C . THR A 1 85 ? -31.123 -9.201 41.533 1.00 98.38 85 THR A C 1
ATOM 673 O O . THR A 1 85 ? -30.396 -9.562 40.608 1.00 98.38 85 THR A O 1
ATOM 676 N N . LYS A 1 86 ? -32.402 -8.860 41.325 1.00 98.44 86 LYS A N 1
ATOM 677 C CA . LYS A 1 86 ? -33.006 -8.803 39.983 1.00 98.44 86 LYS A CA 1
ATOM 678 C C . LYS A 1 86 ? -32.382 -7.705 39.123 1.00 98.44 86 LYS A C 1
ATOM 680 O O . LYS A 1 86 ? -32.061 -7.972 37.971 1.00 98.44 86 LYS A O 1
ATOM 685 N N . GLU A 1 87 ? -32.181 -6.509 39.672 1.00 98.25 87 GLU A N 1
ATOM 686 C CA . GLU A 1 87 ? -31.526 -5.398 38.965 1.00 98.25 87 GLU A CA 1
ATOM 687 C C . GLU A 1 87 ? -30.097 -5.762 38.541 1.00 98.25 87 GLU A C 1
ATOM 689 O O . GLU A 1 87 ? -29.748 -5.573 37.378 1.00 98.25 87 GLU A O 1
ATOM 694 N N . ILE A 1 88 ? -29.308 -6.366 39.438 1.00 98.31 88 ILE A N 1
ATOM 695 C CA . ILE A 1 88 ? -27.955 -6.855 39.135 1.00 98.31 88 ILE A CA 1
ATOM 696 C C . ILE A 1 88 ? -27.997 -7.847 37.971 1.00 98.31 88 ILE A C 1
ATOM 698 O O . ILE A 1 88 ? -27.288 -7.649 36.990 1.00 98.31 88 ILE A O 1
ATOM 702 N N . ARG A 1 89 ? -28.884 -8.850 38.012 1.00 98.44 89 ARG A N 1
ATOM 703 C CA . ARG A 1 89 ? -29.011 -9.840 36.926 1.00 98.44 89 ARG A CA 1
ATOM 704 C C . ARG A 1 89 ? -29.393 -9.215 35.587 1.00 98.44 89 ARG A C 1
ATOM 706 O O . ARG A 1 89 ? -28.911 -9.656 34.548 1.00 98.44 89 ARG A O 1
ATOM 713 N N . VAL A 1 90 ? -30.269 -8.209 35.592 1.00 98.44 90 VAL A N 1
ATOM 714 C CA . VAL A 1 90 ? -30.654 -7.489 34.368 1.00 98.44 90 VAL A CA 1
ATOM 715 C C . VAL A 1 90 ? -29.457 -6.733 33.795 1.00 98.44 90 VAL A C 1
ATOM 717 O O . VAL A 1 90 ? -29.216 -6.808 32.592 1.00 98.44 90 VAL A O 1
ATOM 720 N N . VAL A 1 91 ? -28.679 -6.054 34.642 1.00 98.44 91 VAL A N 1
ATOM 721 C CA . VAL A 1 91 ? -27.464 -5.346 34.217 1.00 98.44 91 VAL A CA 1
ATOM 722 C C . VAL A 1 91 ? -26.405 -6.325 33.707 1.00 98.44 91 VAL A C 1
ATOM 724 O O . VAL A 1 91 ? -25.832 -6.093 32.648 1.00 98.44 91 VAL A O 1
ATOM 727 N N . GLU A 1 92 ? -26.177 -7.445 34.394 1.00 98.38 92 GLU A N 1
ATOM 728 C CA . GLU A 1 92 ? -25.243 -8.495 33.961 1.00 98.38 92 GLU A CA 1
ATOM 729 C C . GLU A 1 92 ? -25.628 -9.078 32.594 1.00 98.38 92 GLU A C 1
ATOM 731 O O . GLU A 1 92 ? -24.773 -9.247 31.717 1.00 98.38 92 GLU A O 1
ATOM 736 N N . ALA A 1 93 ? -26.921 -9.342 32.384 1.00 98.31 93 ALA A N 1
ATOM 737 C CA . ALA A 1 93 ? -27.433 -9.806 31.102 1.00 98.31 93 ALA A CA 1
ATOM 738 C C . ALA A 1 93 ? -27.236 -8.750 30.003 1.00 98.31 93 ALA A C 1
ATOM 740 O O . ALA A 1 93 ? -26.760 -9.089 28.920 1.00 98.31 93 ALA A O 1
ATOM 741 N N . ALA A 1 94 ? -27.533 -7.478 30.287 1.00 98.38 94 ALA A N 1
ATOM 742 C CA . ALA A 1 94 ? -27.334 -6.381 29.342 1.00 98.38 94 ALA A CA 1
ATOM 743 C C . ALA A 1 94 ? -25.856 -6.227 28.951 1.00 98.38 94 ALA A C 1
ATOM 745 O O . ALA A 1 94 ? -25.537 -6.212 27.767 1.00 98.38 94 ALA A O 1
ATOM 746 N N . VAL A 1 95 ? -24.940 -6.219 29.926 1.00 98.50 95 VAL A N 1
ATOM 747 C CA . VAL A 1 95 ? -23.489 -6.147 29.679 1.00 98.50 95 VAL A CA 1
ATOM 748 C C . VAL A 1 95 ? -23.011 -7.324 28.829 1.00 98.50 95 VAL A C 1
ATOM 750 O O . VAL A 1 95 ? -22.206 -7.143 27.918 1.00 98.50 95 VAL A O 1
ATOM 753 N N . THR A 1 96 ? -23.524 -8.529 29.083 1.00 98.44 96 THR A N 1
ATOM 754 C CA . THR A 1 96 ? -23.174 -9.721 28.296 1.00 98.44 96 THR A CA 1
ATOM 755 C C . THR A 1 96 ? -23.640 -9.600 26.843 1.00 98.44 96 TH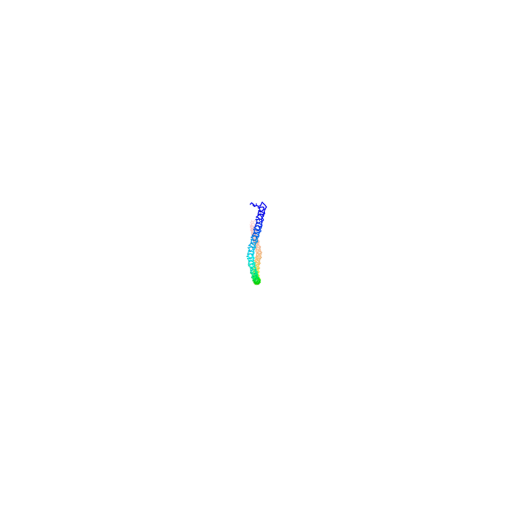R A C 1
ATOM 757 O O . THR A 1 96 ? -22.906 -9.976 25.927 1.00 98.44 96 THR A O 1
ATOM 760 N N . VAL A 1 97 ? -24.847 -9.075 26.615 1.00 98.44 97 VAL A N 1
ATOM 761 C CA . VAL A 1 97 ? -25.381 -8.836 25.266 1.00 98.44 97 VAL A CA 1
ATOM 762 C C . VAL A 1 97 ? -24.545 -7.788 24.534 1.00 98.44 97 VAL A C 1
ATOM 764 O O . VAL A 1 97 ? -24.073 -8.071 23.435 1.00 98.44 97 VAL A O 1
ATOM 767 N N . GLU A 1 98 ? -24.285 -6.639 25.160 1.00 98.44 98 GLU A N 1
ATOM 768 C CA . GLU A 1 98 ? -23.459 -5.567 24.585 1.00 98.44 98 GLU A CA 1
ATOM 769 C C . GLU A 1 98 ? -22.045 -6.056 24.247 1.00 98.44 98 GLU A C 1
ATOM 771 O O . GLU A 1 98 ? -21.532 -5.794 23.162 1.00 98.44 98 GLU A O 1
ATOM 776 N N . PHE A 1 99 ? -21.424 -6.853 25.124 1.00 98.44 99 PHE A N 1
ATOM 777 C CA . PHE A 1 99 ? -20.101 -7.421 24.863 1.00 98.44 99 PHE A CA 1
ATOM 778 C C . PHE A 1 99 ? -20.093 -8.354 23.644 1.00 98.44 99 PHE A C 1
ATOM 780 O O . PHE A 1 99 ? -19.162 -8.328 22.835 1.00 98.44 99 PHE A O 1
ATOM 787 N N . ASN A 1 100 ? -21.127 -9.185 23.491 1.00 98.38 100 ASN A N 1
ATOM 788 C CA . ASN A 1 100 ? -21.247 -10.077 22.341 1.00 98.38 100 ASN A CA 1
ATOM 789 C C . ASN A 1 100 ? -21.524 -9.309 21.042 1.00 98.38 100 ASN A C 1
ATOM 791 O O . ASN A 1 100 ? -20.939 -9.656 20.014 1.00 98.38 100 ASN A O 1
ATOM 795 N N . LEU A 1 101 ? -22.355 -8.264 21.096 1.00 98.50 101 LEU A N 1
ATOM 796 C CA . LEU A 1 101 ? -22.609 -7.367 19.966 1.00 98.50 101 LEU A CA 1
ATOM 797 C C . LEU A 1 101 ? -21.324 -6.664 19.525 1.00 98.50 101 LEU A C 1
ATOM 799 O O . LEU A 1 101 ? -20.958 -6.745 18.357 1.00 98.50 101 LEU A O 1
ATOM 803 N N . GLU A 1 102 ? -20.586 -6.059 20.455 1.00 98.31 102 GLU A N 1
ATOM 804 C CA . GLU A 1 102 ? -19.313 -5.389 20.167 1.00 98.31 102 GLU A CA 1
ATOM 805 C C . GLU A 1 102 ? -18.279 -6.366 19.583 1.00 98.31 102 GLU A C 1
ATOM 807 O O . GLU A 1 102 ? -17.606 -6.071 18.593 1.00 98.31 102 GLU A O 1
ATOM 812 N N . ARG A 1 103 ? -18.182 -7.582 20.136 1.00 98.44 103 ARG A N 1
ATOM 813 C CA . ARG A 1 103 ? -17.312 -8.637 19.597 1.00 98.44 103 ARG A CA 1
ATOM 814 C C . ARG A 1 103 ? -17.696 -9.021 18.166 1.00 98.44 103 ARG A C 1
ATOM 816 O O . ARG A 1 103 ? -16.808 -9.254 17.343 1.00 98.44 103 ARG A O 1
ATOM 823 N N . GLN A 1 104 ? -18.990 -9.116 17.868 1.00 98.56 104 GLN A N 1
ATOM 824 C CA . GLN A 1 104 ? -19.473 -9.403 16.521 1.00 98.56 104 GLN A CA 1
ATOM 825 C C . GLN A 1 104 ? -19.180 -8.240 15.566 1.00 98.56 104 GLN A C 1
ATOM 827 O O . GLN A 1 104 ? -18.629 -8.475 14.492 1.00 98.56 104 GLN A O 1
ATOM 832 N N . HIS A 1 105 ? -19.454 -7.000 15.976 1.00 98.38 105 HIS A N 1
ATOM 833 C CA . HIS A 1 105 ? -19.156 -5.804 15.191 1.00 98.38 105 HIS A CA 1
ATOM 834 C C . HIS A 1 105 ? -17.673 -5.691 14.844 1.00 98.38 105 HIS A C 1
ATOM 836 O O . HIS A 1 105 ? -17.341 -5.421 13.691 1.00 98.38 105 HIS A O 1
ATOM 842 N N . ARG A 1 106 ? -16.774 -5.971 15.795 1.00 98.44 106 ARG A N 1
ATOM 843 C CA . ARG A 1 106 ? -15.329 -6.025 15.522 1.00 98.44 106 ARG A CA 1
ATOM 844 C C . ARG A 1 106 ? -14.981 -7.064 14.467 1.00 98.44 106 ARG A C 1
ATOM 846 O O . ARG A 1 106 ? -14.272 -6.745 13.524 1.00 98.44 106 ARG A O 1
ATOM 853 N N . LYS A 1 107 ? -15.527 -8.278 14.578 1.00 98.56 107 LYS A N 1
ATOM 854 C CA . LYS A 1 107 ? -15.292 -9.340 13.590 1.00 98.56 107 LYS A CA 1
ATOM 855 C C . LYS A 1 107 ? -15.785 -8.946 12.191 1.00 98.56 107 LYS A C 1
ATOM 857 O O . LYS A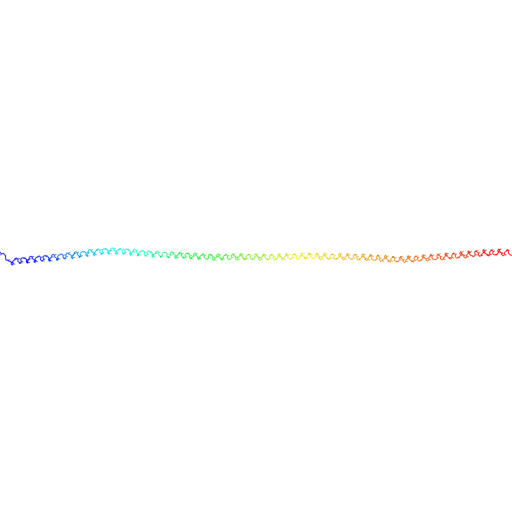 1 107 ? -15.104 -9.216 11.208 1.00 98.56 107 LYS A O 1
ATOM 862 N N . GLU A 1 108 ? -16.957 -8.320 12.097 1.00 98.56 108 GLU A N 1
ATOM 863 C CA . GLU A 1 108 ? -17.516 -7.842 10.826 1.00 98.56 108 GLU A CA 1
ATOM 864 C C . GLU A 1 108 ? -16.696 -6.693 10.225 1.00 98.56 108 GLU A C 1
ATOM 866 O O . GLU A 1 108 ? -16.505 -6.644 9.010 1.00 98.56 108 GLU A O 1
ATOM 871 N N . LEU A 1 109 ? -16.199 -5.773 11.059 1.00 98.44 109 LEU A N 1
ATOM 872 C CA . LEU A 1 109 ? -15.309 -4.693 10.632 1.00 98.44 109 LEU A CA 1
ATOM 873 C C . LEU A 1 109 ? -13.971 -5.234 10.134 1.00 98.44 109 LEU A C 1
ATOM 875 O O . LEU A 1 109 ? -13.557 -4.861 9.040 1.00 98.44 109 LEU A O 1
ATOM 879 N N . ASP A 1 110 ? -13.343 -6.144 10.879 1.00 98.38 110 ASP A N 1
ATOM 880 C CA . ASP A 1 110 ? -12.091 -6.786 10.471 1.00 98.38 110 ASP A CA 1
ATOM 881 C C . ASP A 1 110 ? -12.264 -7.491 9.122 1.00 98.38 110 ASP A C 1
ATOM 883 O O . ASP A 1 110 ? -11.473 -7.274 8.208 1.00 98.38 110 ASP A O 1
ATOM 887 N N . GLN A 1 111 ? -13.351 -8.250 8.943 1.00 98.69 111 GLN A N 1
ATOM 888 C CA . GLN A 1 111 ? -13.646 -8.917 7.675 1.00 98.69 111 GLN A CA 1
ATOM 889 C C . GLN A 1 111 ? -13.814 -7.923 6.514 1.00 98.69 111 GLN A C 1
ATOM 891 O O . GLN A 1 111 ? -13.291 -8.163 5.426 1.00 98.69 111 GLN A O 1
ATOM 896 N N . LYS A 1 112 ? -14.513 -6.801 6.733 1.00 98.69 112 LYS A N 1
ATOM 897 C CA . LYS A 1 112 ? -14.667 -5.744 5.719 1.00 98.69 112 LYS A CA 1
ATOM 898 C C . LYS A 1 112 ? -13.331 -5.099 5.363 1.00 98.69 112 LYS A C 1
ATOM 900 O O . LYS A 1 112 ? -13.074 -4.857 4.189 1.00 98.69 112 LYS A O 1
ATOM 905 N N . VAL A 1 113 ? -12.491 -4.818 6.358 1.00 98.56 113 VAL A N 1
ATOM 906 C CA . VAL A 1 113 ? -11.161 -4.234 6.139 1.00 98.56 113 VAL A CA 1
ATOM 907 C C . VAL A 1 113 ? -10.273 -5.203 5.366 1.00 98.56 113 VAL A C 1
ATOM 909 O O . VAL A 1 113 ? -9.651 -4.788 4.395 1.00 98.56 113 VAL A O 1
ATOM 912 N N . THR A 1 114 ? -10.253 -6.486 5.735 1.00 98.50 114 THR A N 1
ATOM 913 C CA . THR A 1 114 ? -9.511 -7.515 4.994 1.00 98.50 114 THR A CA 1
ATOM 914 C C . THR A 1 114 ? -9.977 -7.596 3.544 1.00 98.50 114 THR A C 1
ATOM 916 O O . THR A 1 114 ? -9.146 -7.531 2.648 1.00 98.50 114 THR A O 1
ATOM 919 N N . GLN A 1 115 ? -11.289 -7.626 3.297 1.00 98.69 115 GLN A N 1
ATOM 920 C CA . GLN A 1 115 ? -11.817 -7.673 1.933 1.00 98.69 115 GLN A CA 1
ATOM 921 C C . GLN A 1 115 ? -11.427 -6.435 1.107 1.00 98.69 115 GLN A C 1
ATOM 923 O O . GLN A 1 115 ? -11.018 -6.570 -0.041 1.00 98.69 115 GLN A O 1
ATOM 928 N N . LEU A 1 116 ? -11.489 -5.234 1.695 1.00 98.62 116 LEU A N 1
ATOM 929 C CA . LEU A 1 116 ? -11.049 -4.005 1.024 1.00 98.62 116 LEU A CA 1
ATOM 930 C C . LEU A 1 1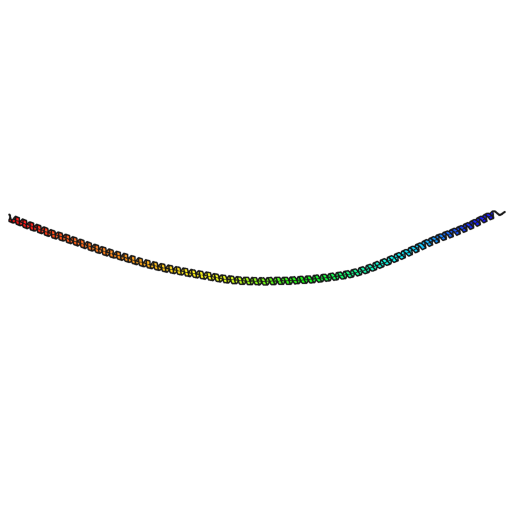16 ? -9.551 -4.020 0.694 1.00 98.62 116 LEU A C 1
ATOM 932 O O . LEU A 1 116 ? -9.150 -3.494 -0.345 1.00 98.62 116 LEU A O 1
ATOM 936 N N . LEU A 1 117 ? -8.723 -4.591 1.573 1.00 98.50 117 LEU A N 1
ATOM 937 C CA . LEU A 1 117 ? -7.291 -4.746 1.326 1.00 98.50 117 LEU A CA 1
ATOM 938 C C . LEU A 1 117 ? -7.024 -5.748 0.199 1.00 98.50 117 LEU A C 1
ATOM 940 O O . LEU A 1 117 ? -6.232 -5.431 -0.685 1.00 98.50 117 LEU A O 1
ATOM 944 N N . ASP A 1 118 ? -7.715 -6.888 0.191 1.00 98.62 118 ASP A N 1
ATOM 945 C CA . ASP A 1 118 ? -7.582 -7.918 -0.846 1.00 98.62 118 ASP A CA 1
ATOM 946 C C . ASP A 1 118 ? -7.997 -7.383 -2.227 1.00 98.62 118 ASP A C 1
ATOM 948 O O . ASP A 1 118 ? -7.276 -7.553 -3.215 1.00 98.62 118 ASP A O 1
ATOM 952 N N . ASP A 1 119 ? -9.130 -6.676 -2.296 1.00 98.56 119 ASP A N 1
ATOM 953 C CA . ASP A 1 119 ? -9.607 -6.043 -3.529 1.00 98.56 119 ASP A CA 1
ATOM 954 C C . ASP A 1 119 ? -8.592 -5.000 -4.024 1.00 98.56 119 ASP A C 1
ATOM 956 O O . ASP A 1 119 ? -8.218 -4.982 -5.201 1.00 98.56 119 ASP A O 1
ATOM 960 N N . ARG A 1 120 ? -8.059 -4.172 -3.113 1.00 98.56 120 ARG A N 1
ATOM 961 C CA . ARG A 1 120 ? -7.071 -3.151 -3.473 1.00 98.56 120 ARG A CA 1
ATOM 962 C C . ARG A 1 120 ? -5.739 -3.751 -3.915 1.00 98.56 120 ARG A C 1
ATOM 964 O O . ARG A 1 120 ? -5.115 -3.223 -4.837 1.00 98.56 120 ARG A O 1
ATOM 971 N N . GLU A 1 121 ? -5.294 -4.828 -3.276 1.00 98.56 121 GLU A N 1
ATOM 972 C CA . GLU A 1 121 ? -4.097 -5.566 -3.673 1.00 98.56 121 GLU A CA 1
ATOM 973 C C . GLU A 1 121 ? -4.257 -6.122 -5.090 1.00 98.56 121 GLU A C 1
ATOM 975 O O . GLU A 1 121 ? -3.362 -5.966 -5.925 1.00 98.56 121 GLU A O 1
ATOM 980 N N . LYS A 1 122 ? -5.409 -6.733 -5.379 1.00 98.62 122 LYS A N 1
ATOM 981 C CA . LYS A 1 122 ? -5.716 -7.290 -6.696 1.00 98.62 122 LYS A CA 1
ATOM 982 C C . LYS A 1 122 ? -5.705 -6.216 -7.784 1.00 98.62 122 LYS A C 1
ATOM 984 O O . LYS A 1 122 ? -5.072 -6.424 -8.821 1.00 98.62 122 LYS A O 1
ATOM 989 N N . ASP A 1 123 ? -6.331 -5.069 -7.533 1.00 98.56 123 ASP A N 1
ATOM 990 C CA . ASP A 1 123 ? -6.329 -3.936 -8.464 1.00 98.56 123 ASP A CA 1
ATOM 991 C C . ASP A 1 123 ? -4.908 -3.437 -8.746 1.00 98.56 123 ASP A C 1
ATOM 993 O O . ASP A 1 123 ? -4.530 -3.217 -9.896 1.00 98.56 123 ASP A O 1
ATOM 997 N N . LEU A 1 124 ? -4.089 -3.275 -7.700 1.00 98.25 124 LEU A N 1
ATOM 998 C CA . LEU A 1 124 ? -2.704 -2.823 -7.847 1.00 98.25 124 LEU A CA 1
ATOM 999 C C . LEU A 1 124 ? -1.850 -3.830 -8.622 1.00 98.25 124 LEU A C 1
ATOM 1001 O O . LEU A 1 124 ? -1.060 -3.421 -9.471 1.00 98.25 124 LEU A O 1
ATOM 1005 N N . ARG A 1 125 ? -2.025 -5.134 -8.377 1.00 98.50 125 ARG A N 1
ATOM 1006 C CA . ARG A 1 125 ? -1.344 -6.190 -9.143 1.00 98.50 125 ARG A CA 1
ATOM 1007 C C . ARG A 1 125 ? -1.737 -6.160 -10.620 1.00 98.50 125 ARG A C 1
ATOM 1009 O O . ARG A 1 125 ? -0.852 -6.279 -11.462 1.00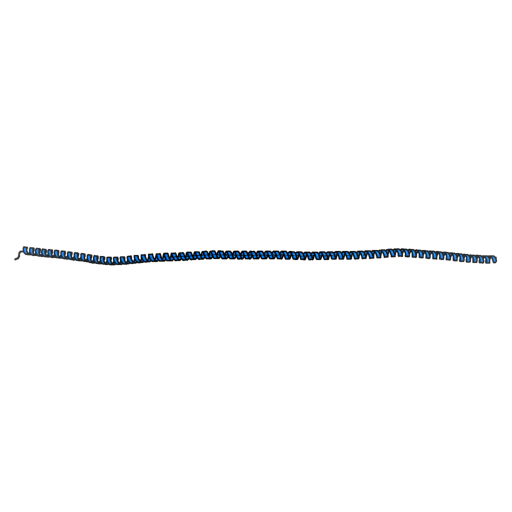 98.50 125 ARG A O 1
ATOM 1016 N N . SER A 1 126 ? -3.024 -5.971 -10.926 1.00 98.38 126 SER A N 1
ATOM 1017 C CA . SER A 1 126 ? -3.505 -5.849 -12.310 1.00 98.38 126 SER A CA 1
ATOM 1018 C C . SER A 1 126 ? -2.892 -4.632 -13.001 1.00 98.38 126 SER A C 1
ATOM 1020 O O . SER A 1 126 ? -2.291 -4.771 -14.060 1.00 98.38 126 SER A O 1
ATOM 1022 N N . ASN A 1 127 ? -2.949 -3.460 -12.360 1.00 98.25 127 ASN A N 1
ATOM 1023 C CA . ASN A 1 127 ? -2.389 -2.228 -12.918 1.00 98.25 127 ASN A CA 1
ATOM 1024 C C . ASN A 1 127 ? -0.880 -2.347 -13.174 1.00 98.25 127 ASN A C 1
ATOM 1026 O O . ASN A 1 127 ? -0.398 -1.910 -14.214 1.00 98.25 127 ASN A O 1
ATOM 1030 N N . LEU A 1 128 ? -0.137 -2.975 -12.256 1.00 98.12 128 LEU A N 1
ATOM 1031 C CA . LEU A 1 128 ? 1.300 -3.198 -12.421 1.00 98.12 128 LEU A CA 1
ATOM 1032 C C . LEU A 1 128 ? 1.602 -4.131 -13.603 1.00 98.12 128 LEU A C 1
ATOM 1034 O O . LEU A 1 128 ? 2.567 -3.917 -14.337 1.00 98.12 128 LEU A O 1
ATOM 1038 N N . GLN A 1 129 ? 0.786 -5.170 -13.791 1.00 98.25 129 GLN A N 1
ATOM 1039 C CA . GLN A 1 129 ? 0.913 -6.079 -14.926 1.00 98.25 129 GLN A CA 1
ATOM 1040 C C . GLN A 1 129 ? 0.631 -5.358 -16.252 1.00 98.25 129 GLN A C 1
ATOM 1042 O O . GLN A 1 129 ? 1.409 -5.507 -17.197 1.00 98.25 129 GLN A O 1
ATOM 1047 N N . ASP A 1 130 ? -0.426 -4.549 -16.308 1.00 98.44 130 ASP A N 1
ATOM 1048 C CA . ASP A 1 130 ? -0.801 -3.775 -17.496 1.00 98.44 130 ASP A CA 1
ATOM 1049 C C . ASP A 1 130 ? 0.261 -2.719 -17.844 1.00 98.44 130 ASP A C 1
ATOM 1051 O O . ASP A 1 130 ? 0.644 -2.564 -19.009 1.00 98.44 130 ASP A O 1
ATOM 1055 N N . GLU A 1 131 ? 0.803 -2.029 -16.838 1.00 98.00 131 GLU A N 1
ATOM 1056 C CA . GLU A 1 131 ? 1.892 -1.063 -17.000 1.00 98.00 131 GLU A CA 1
ATOM 1057 C C . GLU A 1 131 ? 3.180 -1.740 -17.486 1.00 98.00 131 GLU A C 1
ATOM 1059 O O . GLU A 1 131 ? 3.843 -1.243 -18.402 1.00 98.00 131 GLU A O 1
ATOM 1064 N N . SER A 1 132 ? 3.518 -2.908 -16.931 1.00 98.19 132 SER A N 1
ATOM 1065 C CA . SER A 1 132 ? 4.675 -3.697 -17.362 1.00 98.19 132 SER A CA 1
ATOM 1066 C C . SER A 1 132 ? 4.543 -4.148 -18.820 1.00 98.19 132 SER A C 1
ATOM 1068 O O . SER A 1 132 ? 5.486 -3.988 -19.602 1.00 98.19 132 SER A O 1
ATOM 1070 N N . ALA A 1 133 ? 3.364 -4.640 -19.215 1.00 98.31 133 ALA A N 1
ATOM 1071 C CA . ALA A 1 133 ? 3.084 -5.042 -20.591 1.00 98.31 133 ALA A CA 1
ATOM 1072 C C . ALA A 1 133 ? 3.160 -3.850 -21.558 1.00 98.31 133 ALA A C 1
ATOM 1074 O O . ALA A 1 133 ? 3.806 -3.938 -22.607 1.00 98.31 133 ALA A O 1
ATOM 1075 N N . THR A 1 134 ? 2.571 -2.715 -21.174 1.00 98.19 134 THR A N 1
ATOM 1076 C CA . THR A 1 134 ? 2.602 -1.471 -21.956 1.00 98.19 134 THR A CA 1
ATOM 1077 C C . THR A 1 134 ? 4.034 -0.980 -22.146 1.00 98.19 134 THR A C 1
ATOM 1079 O O . THR A 1 134 ? 4.453 -0.707 -23.270 1.00 98.19 134 THR A O 1
ATOM 1082 N N . THR A 1 135 ? 4.817 -0.943 -21.067 1.00 97.81 135 THR A N 1
ATOM 1083 C CA . THR A 1 135 ? 6.223 -0.524 -21.097 1.00 97.81 135 THR A CA 1
ATOM 1084 C C . THR A 1 135 ? 7.064 -1.448 -21.979 1.00 97.81 135 THR A C 1
ATOM 1086 O O . THR A 1 135 ? 7.899 -0.980 -22.754 1.00 97.81 135 THR A O 1
ATOM 1089 N N . SER A 1 136 ? 6.844 -2.765 -21.903 1.00 98.12 136 SER A N 1
ATOM 1090 C CA . SER A 1 136 ? 7.537 -3.735 -22.759 1.00 98.12 136 SER A CA 1
ATOM 1091 C C . SER A 1 136 ? 7.226 -3.500 -24.238 1.00 98.12 136 SER A C 1
ATOM 1093 O O . SER A 1 136 ? 8.147 -3.400 -25.047 1.00 98.12 136 SER A O 1
ATOM 1095 N N . SER A 1 137 ? 5.945 -3.342 -24.584 1.00 98.12 137 SER A N 1
ATOM 1096 C CA . SER A 1 137 ? 5.509 -3.088 -25.962 1.00 98.12 137 SER A CA 1
ATOM 1097 C C . SER A 1 137 ? 6.049 -1.762 -26.508 1.00 98.12 137 SER A C 1
ATOM 1099 O O . SER A 1 137 ? 6.556 -1.713 -27.627 1.00 98.12 137 SER A O 1
ATOM 1101 N N . GLN A 1 138 ? 6.017 -0.690 -25.712 1.00 98.06 138 GLN A N 1
ATOM 1102 C CA . GLN A 1 138 ? 6.587 0.605 -26.097 1.00 98.06 138 GLN A CA 1
ATOM 1103 C C . GLN A 1 138 ? 8.097 0.512 -26.343 1.00 98.06 138 GLN A C 1
ATOM 1105 O O . GLN A 1 138 ? 8.594 1.036 -27.340 1.00 98.06 138 GLN A O 1
ATOM 1110 N N . ASN A 1 139 ? 8.826 -0.199 -25.480 1.00 97.81 139 ASN A N 1
ATOM 1111 C CA . ASN A 1 139 ? 10.260 -0.415 -25.654 1.00 97.81 139 ASN A CA 1
ATOM 1112 C C . ASN A 1 139 ? 10.582 -1.224 -26.916 1.00 97.81 139 ASN A C 1
ATOM 1114 O O . ASN A 1 139 ? 11.588 -0.954 -27.569 1.00 97.81 139 ASN A O 1
ATOM 1118 N N . GLU A 1 140 ? 9.765 -2.217 -27.267 1.00 98.00 140 GLU A N 1
ATOM 1119 C CA . GLU A 1 140 ? 9.929 -2.968 -28.515 1.00 98.00 140 GLU A CA 1
ATOM 1120 C C . GLU A 1 140 ? 9.694 -2.089 -29.744 1.00 98.00 140 GLU A C 1
ATOM 1122 O O . GLU A 1 140 ? 10.514 -2.110 -30.665 1.00 98.00 140 GLU A O 1
ATOM 1127 N N . THR A 1 141 ? 8.649 -1.259 -29.728 1.00 98.06 141 THR A N 1
ATOM 1128 C CA . THR A 1 141 ? 8.372 -0.295 -30.803 1.00 98.06 141 THR A CA 1
ATOM 1129 C C . THR A 1 141 ? 9.532 0.683 -30.982 1.00 98.06 141 THR A C 1
ATOM 1131 O O . THR A 1 141 ? 10.060 0.801 -32.085 1.00 98.06 141 THR A O 1
ATOM 1134 N N . LEU A 1 142 ? 10.012 1.303 -29.897 1.00 97.62 142 LEU A N 1
ATOM 1135 C CA . LEU A 1 142 ? 11.146 2.235 -29.940 1.00 97.62 142 LEU A CA 1
ATOM 1136 C C . LEU A 1 142 ? 12.427 1.568 -30.455 1.00 97.62 142 LEU A C 1
ATOM 1138 O O . LEU A 1 142 ? 13.150 2.145 -31.265 1.00 97.62 142 LEU A O 1
ATOM 1142 N N . LYS A 1 143 ? 12.712 0.330 -30.031 1.00 97.75 143 LYS A N 1
ATOM 1143 C CA . LYS A 1 143 ? 13.845 -0.443 -30.567 1.00 97.75 143 LYS A CA 1
ATOM 1144 C C . LYS A 1 143 ? 13.706 -0.676 -32.072 1.00 97.75 143 LYS A C 1
ATOM 1146 O O . LYS A 1 143 ? 14.700 -0.576 -32.789 1.00 97.75 143 LYS A O 1
ATOM 1151 N N . GLY A 1 144 ? 12.497 -0.984 -32.541 1.00 98.12 144 GLY A N 1
ATOM 1152 C CA . GLY A 1 144 ? 12.194 -1.138 -33.962 1.00 98.12 144 GLY A CA 1
ATOM 1153 C C . GLY A 1 144 ? 12.412 0.155 -34.748 1.00 98.12 144 GLY A C 1
ATOM 1154 O O . GLY A 1 144 ? 13.077 0.138 -35.780 1.00 98.12 144 GLY A O 1
ATOM 1155 N N . GLU A 1 145 ? 11.924 1.284 -34.236 1.00 98.12 145 GLU A N 1
ATOM 1156 C CA . GLU A 1 145 ? 12.103 2.604 -34.852 1.00 98.12 145 GLU A CA 1
ATOM 1157 C C . GLU A 1 145 ? 13.579 2.995 -34.959 1.00 98.12 145 GLU A C 1
ATOM 1159 O O . GLU A 1 145 ? 14.041 3.362 -36.040 1.00 98.12 145 GLU A O 1
ATOM 1164 N N . VAL A 1 146 ? 14.343 2.845 -33.872 1.00 98.12 146 VAL A N 1
ATOM 1165 C CA . VAL A 1 146 ? 15.788 3.124 -33.863 1.00 98.12 146 VAL A CA 1
ATOM 1166 C C . VAL A 1 146 ? 16.523 2.227 -34.855 1.00 98.12 146 VAL A C 1
ATOM 1168 O O . VAL A 1 146 ? 17.393 2.700 -35.586 1.00 98.12 146 VAL A O 1
ATOM 1171 N N . LYS A 1 147 ? 16.166 0.939 -34.928 1.00 98.12 147 LYS A N 1
ATOM 1172 C CA . LYS A 1 147 ? 16.751 0.019 -35.907 1.00 98.12 147 LYS A CA 1
ATOM 1173 C C . LYS A 1 147 ? 16.468 0.472 -37.342 1.00 98.12 147 LYS A C 1
ATOM 1175 O O . LYS A 1 147 ? 17.397 0.547 -38.137 1.00 98.12 147 LYS A O 1
ATOM 1180 N N . ASN A 1 148 ? 15.225 0.832 -37.655 1.00 98.06 148 ASN A N 1
ATOM 1181 C CA . ASN A 1 148 ? 14.852 1.299 -38.992 1.00 98.06 148 ASN A CA 1
ATOM 1182 C C . ASN A 1 148 ? 15.593 2.592 -39.379 1.00 98.06 148 ASN A C 1
ATOM 1184 O O . ASN A 1 148 ? 16.014 2.752 -40.526 1.00 98.06 148 ASN A O 1
ATOM 1188 N N . GLN A 1 149 ? 15.787 3.508 -38.424 1.00 98.06 149 GLN A N 1
ATOM 1189 C CA . GLN A 1 149 ? 16.581 4.721 -38.637 1.00 98.06 149 GLN A CA 1
ATOM 1190 C C . GLN A 1 149 ? 18.055 4.395 -38.906 1.00 98.06 149 GLN A C 1
ATOM 1192 O O . GLN A 1 149 ? 18.638 4.947 -39.836 1.00 98.06 149 GLN A O 1
ATOM 1197 N N . LEU A 1 150 ? 18.649 3.469 -38.144 1.00 97.25 150 LEU A N 1
ATOM 1198 C CA . LEU A 1 150 ? 20.019 3.007 -38.382 1.00 97.25 150 LEU A CA 1
ATOM 1199 C C . LEU A 1 150 ? 20.172 2.367 -39.765 1.00 97.25 150 LEU A C 1
ATOM 1201 O O . LEU A 1 150 ? 21.114 2.700 -40.480 1.00 97.25 150 LEU A O 1
ATOM 1205 N N . ASP A 1 151 ? 19.237 1.504 -40.161 1.00 97.88 151 ASP A N 1
ATOM 1206 C CA . ASP A 1 151 ? 19.250 0.859 -41.477 1.00 97.88 151 ASP A CA 1
ATOM 1207 C C . ASP A 1 151 ? 19.154 1.900 -42.610 1.00 97.88 151 ASP A C 1
ATOM 1209 O O . ASP A 1 151 ? 19.865 1.799 -43.613 1.00 97.88 151 ASP A O 1
ATOM 1213 N N . THR A 1 152 ? 18.350 2.952 -42.418 1.00 98.25 152 THR A N 1
ATOM 1214 C CA . THR A 1 152 ? 18.246 4.079 -43.362 1.00 98.25 152 THR A CA 1
ATOM 1215 C C . THR A 1 152 ? 19.574 4.827 -43.488 1.00 98.25 152 THR A C 1
ATOM 1217 O O . THR A 1 152 ? 20.064 5.016 -44.598 1.00 98.25 152 THR A O 1
ATOM 1220 N N . ILE A 1 153 ? 20.209 5.176 -42.364 1.00 98.06 153 ILE A N 1
ATOM 1221 C CA . ILE A 1 153 ? 21.513 5.859 -42.354 1.00 98.06 153 ILE A CA 1
ATOM 1222 C C . ILE A 1 153 ? 22.587 4.999 -43.032 1.00 98.06 153 ILE A C 1
ATOM 1224 O O . ILE A 1 153 ? 23.400 5.508 -43.802 1.00 98.06 153 ILE A O 1
ATOM 1228 N N . ILE A 1 154 ? 22.601 3.686 -42.781 1.00 97.88 154 ILE A N 1
ATOM 1229 C CA . ILE A 1 154 ? 23.540 2.760 -43.431 1.00 97.88 154 ILE A CA 1
ATOM 1230 C C . ILE A 1 154 ? 23.335 2.763 -44.950 1.00 97.88 154 ILE A C 1
ATOM 1232 O O . ILE A 1 154 ? 24.311 2.775 -45.704 1.00 97.88 154 ILE A O 1
ATOM 1236 N N . MET A 1 155 ? 22.083 2.756 -45.408 1.00 97.81 155 MET A N 1
ATOM 1237 C CA . MET A 1 155 ? 21.763 2.816 -46.832 1.00 97.81 155 MET A CA 1
ATOM 1238 C C . MET A 1 155 ? 22.241 4.132 -47.463 1.00 97.81 155 MET A C 1
ATOM 1240 O O . MET A 1 155 ? 22.909 4.092 -48.496 1.00 97.81 155 MET A O 1
ATOM 1244 N N . GLU A 1 156 ? 21.973 5.272 -46.821 1.00 98.06 156 GLU A N 1
ATOM 1245 C CA . GLU A 1 156 ? 22.429 6.594 -47.272 1.00 98.06 156 GLU A CA 1
ATOM 1246 C C . GLU A 1 156 ? 23.962 6.679 -47.343 1.00 98.06 156 GLU A C 1
ATOM 1248 O O . GLU A 1 156 ? 24.511 7.136 -48.346 1.00 98.06 156 GLU A O 1
ATOM 1253 N N . LEU A 1 157 ? 24.670 6.162 -46.332 1.00 97.81 157 LEU A N 1
ATOM 1254 C CA . LEU A 1 157 ? 26.137 6.114 -46.311 1.00 97.81 157 LEU A CA 1
ATOM 1255 C C . LEU A 1 157 ? 26.713 5.271 -47.453 1.00 97.81 157 LEU A C 1
ATOM 1257 O O . LEU A 1 157 ? 27.708 5.656 -48.073 1.00 97.81 157 LEU A O 1
ATOM 1261 N N . ASN A 1 158 ? 26.106 4.118 -47.740 1.00 97.62 158 ASN A N 1
ATOM 1262 C CA . ASN A 1 158 ? 26.532 3.273 -48.854 1.00 97.62 158 ASN A CA 1
ATOM 1263 C C . ASN A 1 158 ? 26.280 3.961 -50.200 1.00 97.62 158 ASN A C 1
ATOM 1265 O O . ASN A 1 158 ? 27.166 3.968 -51.052 1.00 97.62 158 ASN A O 1
ATOM 1269 N N . GLN A 1 159 ? 25.126 4.609 -50.365 1.00 97.81 159 GLN A N 1
ATOM 1270 C CA . GLN A 1 159 ? 24.819 5.376 -51.569 1.00 97.81 159 GLN A CA 1
ATOM 1271 C C . GLN A 1 159 ? 25.807 6.534 -51.777 1.00 97.81 159 GLN A C 1
ATOM 1273 O O . GLN A 1 159 ? 26.290 6.740 -52.891 1.00 97.81 159 GLN A O 1
ATOM 1278 N N . GLU A 1 160 ? 26.152 7.273 -50.719 1.00 97.50 160 GLU A N 1
ATOM 1279 C CA . GLU A 1 160 ? 27.148 8.346 -50.792 1.00 97.50 160 GLU A CA 1
ATOM 1280 C C . GLU A 1 160 ? 28.534 7.799 -51.166 1.00 97.50 160 GLU A C 1
ATOM 1282 O O . GLU A 1 160 ? 29.240 8.382 -51.997 1.00 97.50 160 GLU A O 1
ATOM 1287 N N . ARG A 1 161 ? 28.923 6.656 -50.588 1.00 97.69 161 ARG A N 1
ATOM 1288 C CA . ARG A 1 161 ? 30.180 5.972 -50.909 1.00 97.69 161 ARG A CA 1
ATOM 1289 C C . ARG A 1 161 ? 30.242 5.571 -52.383 1.00 97.69 161 ARG A C 1
ATOM 1291 O O . ARG A 1 161 ? 31.256 5.832 -53.032 1.00 97.69 161 ARG A O 1
ATOM 1298 N N . ASP A 1 162 ? 29.181 4.977 -52.915 1.00 97.50 162 ASP A N 1
ATOM 1299 C CA . ASP A 1 162 ? 29.114 4.555 -54.318 1.00 97.50 162 ASP A CA 1
ATOM 1300 C C . ASP A 1 162 ? 29.100 5.755 -55.276 1.00 97.50 162 ASP A C 1
ATOM 1302 O O . ASP A 1 162 ? 29.785 5.742 -56.305 1.00 97.50 162 ASP A O 1
ATOM 1306 N N . GLY A 1 163 ? 28.402 6.833 -54.902 1.00 97.31 163 GLY A N 1
ATOM 1307 C CA . GLY A 1 163 ? 28.431 8.107 -55.621 1.00 97.31 163 GLY A CA 1
ATOM 1308 C C . GLY A 1 163 ? 29.842 8.695 -55.690 1.00 97.31 163 GLY A C 1
ATOM 1309 O O . GLY A 1 163 ? 30.329 9.010 -56.776 1.00 97.31 163 GLY A O 1
ATOM 1310 N N . LYS A 1 164 ? 30.550 8.755 -54.554 1.00 96.75 164 LYS A N 1
ATOM 1311 C CA . LYS A 1 164 ? 31.951 9.205 -54.494 1.00 96.75 164 LYS A CA 1
ATOM 1312 C C . LYS A 1 164 ? 32.870 8.347 -55.361 1.00 96.75 164 LYS A C 1
ATOM 1314 O O . LYS A 1 164 ? 33.663 8.895 -56.121 1.00 96.75 164 LYS A O 1
ATOM 1319 N N . ASN A 1 165 ? 32.757 7.021 -55.291 1.00 96.81 165 ASN A N 1
ATOM 1320 C CA . ASN A 1 165 ? 33.568 6.112 -56.109 1.00 96.81 165 ASN A CA 1
ATOM 1321 C C . ASN A 1 165 ? 33.332 6.312 -57.614 1.00 96.81 165 ASN A C 1
ATOM 1323 O O . ASN A 1 165 ? 34.281 6.272 -58.402 1.00 96.81 165 ASN A O 1
ATOM 1327 N N . SER A 1 166 ? 32.082 6.553 -58.011 1.00 96.81 166 SER A N 1
ATOM 1328 C CA . SER A 1 166 ? 31.716 6.819 -59.406 1.00 96.81 166 SER A CA 1
ATOM 1329 C C . SER A 1 166 ? 32.307 8.142 -59.900 1.00 96.81 166 SER A C 1
ATOM 1331 O O . SER A 1 166 ? 32.904 8.186 -60.975 1.00 96.81 166 SER A O 1
ATOM 1333 N N . GLU A 1 167 ? 32.222 9.202 -59.092 1.00 96.94 167 GLU A N 1
ATOM 1334 C CA . GLU A 1 167 ? 32.829 10.503 -59.402 1.00 96.94 167 GLU A CA 1
ATOM 1335 C C . GLU A 1 167 ? 34.359 10.418 -59.474 1.00 96.94 167 GLU A C 1
ATOM 1337 O O . GLU A 1 167 ? 34.955 10.938 -60.418 1.00 96.94 167 GLU A O 1
ATOM 1342 N N . PHE A 1 168 ? 35.004 9.705 -58.543 1.00 97.00 168 PHE A N 1
ATOM 1343 C CA . PHE A 1 168 ? 36.448 9.458 -58.604 1.00 97.00 168 PHE A CA 1
ATOM 1344 C C . PHE A 1 168 ? 36.845 8.715 -59.879 1.00 97.00 168 PHE A C 1
ATOM 1346 O O . PHE A 1 168 ? 37.796 9.122 -60.542 1.00 97.00 168 PHE A O 1
ATOM 1353 N N . SER A 1 169 ? 36.090 7.683 -60.261 1.00 96.88 169 SER A N 1
ATOM 1354 C CA . SER A 1 169 ? 36.340 6.930 -61.496 1.00 96.88 169 SER A CA 1
ATOM 1355 C C . SER A 1 169 ? 36.184 7.812 -62.740 1.00 96.88 169 SER A C 1
ATOM 1357 O O . SER A 1 169 ? 36.968 7.693 -63.682 1.00 96.88 169 SER A O 1
ATOM 1359 N N . ARG A 1 170 ? 35.204 8.731 -62.749 1.00 97.88 170 ARG A N 1
ATOM 1360 C CA . ARG A 1 170 ? 35.037 9.709 -63.837 1.00 97.88 170 ARG A CA 1
ATOM 1361 C C . ARG A 1 170 ? 36.249 10.632 -63.936 1.00 97.88 170 ARG A C 1
ATOM 1363 O O . ARG A 1 170 ? 36.845 10.722 -65.003 1.00 97.88 170 ARG A O 1
ATOM 1370 N N . ILE A 1 171 ? 36.648 11.250 -62.823 1.00 97.25 171 ILE A N 1
ATOM 1371 C CA . ILE A 1 171 ? 37.807 12.156 -62.772 1.00 97.25 171 ILE A CA 1
ATOM 1372 C C . ILE A 1 171 ? 39.087 11.427 -63.198 1.00 97.25 171 ILE A C 1
ATOM 1374 O O . ILE A 1 171 ? 39.887 11.977 -63.950 1.00 97.25 171 ILE A O 1
ATOM 1378 N N . GLU A 1 172 ? 39.285 10.186 -62.752 1.00 97.56 172 GLU A N 1
ATOM 1379 C CA . GLU A 1 172 ? 40.445 9.381 -63.138 1.00 97.56 172 GLU A CA 1
ATOM 1380 C C . GLU A 1 172 ? 40.487 9.137 -64.655 1.00 97.56 172 GLU A C 1
ATOM 1382 O O . GLU A 1 172 ? 41.547 9.265 -65.273 1.00 97.56 172 GLU A O 1
ATOM 1387 N N . ASN A 1 173 ? 39.346 8.824 -65.273 1.00 97.50 173 ASN A N 1
ATOM 1388 C CA . ASN A 1 173 ? 39.250 8.629 -66.720 1.00 97.50 173 ASN A CA 1
ATOM 1389 C C . ASN A 1 173 ? 39.468 9.933 -67.503 1.00 97.50 173 ASN A C 1
ATOM 1391 O O . ASN A 1 173 ? 40.180 9.923 -68.512 1.00 97.50 173 ASN A O 1
ATOM 1395 N N . ASP A 1 174 ? 38.923 11.051 -67.023 1.00 97.62 174 ASP A N 1
ATOM 1396 C CA . ASP A 1 174 ? 39.125 12.370 -67.630 1.00 97.62 174 ASP A CA 1
ATOM 1397 C C . ASP A 1 174 ? 40.609 12.766 -67.584 1.00 97.62 174 ASP A C 1
ATOM 1399 O O . ASP A 1 174 ? 41.189 13.148 -68.602 1.00 97.62 174 ASP A O 1
ATOM 1403 N N . LEU A 1 175 ? 41.266 12.583 -66.432 1.00 96.44 175 LEU A N 1
ATOM 1404 C CA . LEU A 1 175 ? 42.700 12.838 -66.269 1.00 96.44 175 LEU A CA 1
ATOM 1405 C C . LEU A 1 175 ? 43.556 11.936 -67.164 1.00 96.44 175 LEU A C 1
ATOM 1407 O O . LEU A 1 175 ? 44.511 12.414 -67.778 1.00 96.44 175 LEU A O 1
ATOM 1411 N N . LYS A 1 176 ? 43.222 10.643 -67.275 1.00 97.12 176 LYS A N 1
ATOM 1412 C CA . LYS A 1 176 ? 43.906 9.717 -68.195 1.00 97.12 176 LYS A CA 1
ATOM 1413 C C . LYS A 1 176 ? 43.780 10.176 -69.646 1.00 97.12 176 LYS A C 1
ATOM 1415 O O . LYS A 1 176 ? 44.772 10.146 -70.373 1.00 97.12 176 LYS A O 1
ATOM 1420 N N . THR A 1 177 ? 42.592 10.625 -70.045 1.00 97.44 177 THR A N 1
ATOM 1421 C CA . THR A 1 177 ? 42.324 11.116 -71.403 1.00 97.44 177 THR A CA 1
ATOM 1422 C C . THR A 1 177 ? 43.135 12.376 -71.696 1.00 97.44 177 THR A C 1
ATOM 1424 O O . THR A 1 177 ? 43.911 12.387 -72.649 1.00 97.44 177 THR A O 1
ATOM 1427 N N . GLN A 1 178 ? 43.072 13.388 -70.824 1.00 96.56 178 GLN A N 1
ATOM 1428 C CA . GLN A 1 178 ? 43.855 14.623 -70.976 1.00 96.56 178 GLN A CA 1
ATOM 1429 C C . GLN A 1 178 ? 45.367 14.360 -70.972 1.00 96.56 178 GLN A C 1
ATOM 1431 O O . GLN A 1 178 ? 46.116 14.965 -71.739 1.00 96.56 178 GLN A O 1
ATOM 1436 N N . SER A 1 179 ? 45.838 13.431 -70.135 1.00 96.38 179 SER A N 1
ATOM 1437 C CA . SER A 1 179 ? 47.248 13.034 -70.109 1.00 96.38 179 SER A CA 1
ATOM 1438 C C . SER A 1 179 ? 47.683 12.385 -71.428 1.00 96.38 179 SER A C 1
ATOM 1440 O O . SER A 1 179 ? 48.768 12.687 -71.931 1.00 96.38 179 SER A O 1
ATOM 1442 N N . ALA A 1 180 ? 46.833 11.541 -72.023 1.00 96.88 180 ALA A N 1
ATOM 1443 C CA . ALA A 1 180 ? 47.089 10.934 -73.325 1.00 96.88 180 ALA A CA 1
ATOM 1444 C C . ALA A 1 180 ? 47.093 11.973 -74.460 1.00 96.88 180 ALA A C 1
ATOM 1446 O O . ALA A 1 180 ? 47.995 11.955 -75.296 1.00 96.88 180 ALA A O 1
ATOM 1447 N N . GLU A 1 181 ? 46.144 12.911 -74.468 1.00 97.31 181 GLU A N 1
ATOM 1448 C CA . GLU A 1 181 ? 46.090 14.016 -75.438 1.00 97.31 181 GLU A CA 1
ATOM 1449 C C . GLU A 1 181 ? 47.328 14.914 -75.361 1.00 97.31 181 GLU A C 1
ATOM 1451 O O . GLU A 1 181 ? 47.931 15.242 -76.389 1.00 97.31 181 GLU A O 1
ATOM 1456 N N . LEU A 1 182 ? 47.756 15.269 -74.145 1.00 96.38 18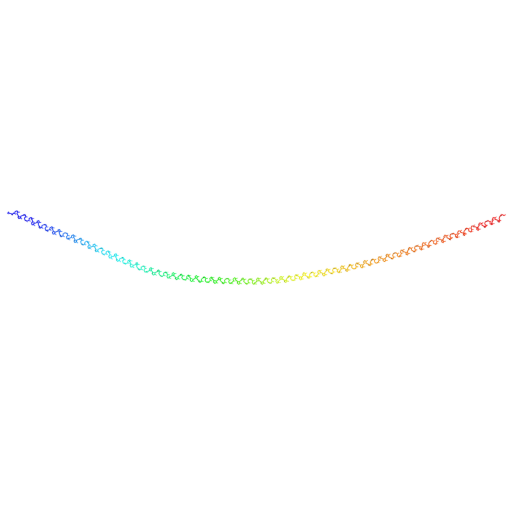2 LEU A N 1
ATOM 1457 C CA . LEU A 1 182 ? 48.966 16.055 -73.928 1.00 96.38 182 LEU A CA 1
ATOM 1458 C C . LEU A 1 182 ? 50.204 15.304 -74.427 1.00 96.38 182 LEU A C 1
ATOM 1460 O O . LEU A 1 182 ? 51.046 15.887 -75.109 1.00 96.38 182 LEU A O 1
ATOM 1464 N N . LYS A 1 183 ? 50.302 14.003 -74.132 1.00 96.44 183 LYS A N 1
ATOM 1465 C CA . LYS A 1 183 ? 51.403 13.158 -74.603 1.00 96.44 183 LYS A CA 1
ATOM 1466 C C . LYS A 1 183 ? 51.452 13.097 -76.132 1.00 96.44 183 LYS A C 1
ATOM 1468 O O . LYS A 1 183 ? 52.510 13.335 -76.704 1.00 96.44 183 LYS A O 1
ATOM 1473 N N . ASN A 1 184 ? 50.310 12.878 -76.785 1.00 96.38 184 ASN A N 1
ATOM 1474 C CA . ASN A 1 184 ? 50.212 12.876 -78.247 1.00 96.38 184 ASN A CA 1
ATOM 1475 C C . ASN A 1 184 ? 50.595 14.236 -78.850 1.00 96.38 184 ASN A C 1
ATOM 1477 O O . ASN A 1 184 ? 51.277 14.288 -79.874 1.00 96.38 184 ASN A O 1
ATOM 1481 N N . SER A 1 185 ? 50.196 15.338 -78.209 1.00 96.25 185 SER A N 1
ATOM 1482 C CA . SER A 1 185 ? 50.553 16.695 -78.643 1.00 96.25 185 SER A CA 1
ATOM 1483 C C . SER A 1 185 ? 52.060 16.946 -78.537 1.00 96.25 185 SER A C 1
ATOM 1485 O O . SER A 1 185 ? 52.656 17.491 -79.463 1.00 96.25 185 SER A O 1
ATOM 1487 N N . ILE A 1 186 ? 52.695 16.496 -77.447 1.00 95.69 186 ILE A N 1
ATOM 1488 C CA . ILE A 1 186 ? 54.153 16.563 -77.265 1.00 95.69 186 ILE A CA 1
ATOM 1489 C C . ILE A 1 186 ? 54.873 15.721 -78.323 1.00 95.69 186 ILE A C 1
ATOM 1491 O O . ILE A 1 186 ? 55.854 16.178 -78.905 1.00 95.69 186 ILE A O 1
ATOM 1495 N N . ASP A 1 187 ? 54.409 14.499 -78.583 1.00 96.31 187 ASP A N 1
ATOM 1496 C CA . ASP A 1 187 ? 55.032 13.615 -79.572 1.00 96.31 187 ASP A CA 1
ATOM 1497 C C . ASP A 1 187 ? 54.894 14.175 -81.000 1.00 96.31 187 ASP A C 1
ATOM 1499 O O . ASP A 1 187 ? 55.847 14.120 -81.783 1.00 96.31 187 ASP A O 1
ATOM 1503 N N . THR A 1 188 ? 53.750 14.793 -81.314 1.00 96.12 188 THR A N 1
ATOM 1504 C CA . THR A 1 188 ? 53.520 15.493 -82.588 1.00 96.12 188 THR A CA 1
ATOM 1505 C C . THR A 1 188 ? 54.453 16.693 -82.732 1.00 96.12 188 THR A C 1
ATOM 1507 O O . THR A 1 188 ? 55.174 16.783 -83.723 1.00 96.12 188 THR A O 1
ATOM 1510 N N . GLU A 1 189 ? 54.529 17.564 -81.720 1.00 95.94 189 GLU A N 1
ATOM 1511 C CA . GLU A 1 189 ? 55.429 18.725 -81.730 1.00 95.94 189 GLU A CA 1
ATOM 1512 C C . GLU A 1 189 ? 56.894 18.302 -81.886 1.00 95.94 189 GLU A C 1
ATOM 1514 O O . GLU A 1 189 ? 57.622 18.896 -82.680 1.00 95.94 189 GLU A O 1
ATOM 1519 N N . ARG A 1 190 ? 57.329 17.237 -81.200 1.00 95.62 190 ARG A N 1
ATOM 1520 C CA . ARG A 1 190 ? 58.684 16.689 -81.356 1.00 95.62 190 ARG A CA 1
ATOM 1521 C C . ARG A 1 190 ? 58.943 16.225 -82.785 1.00 95.62 190 ARG A C 1
ATOM 1523 O O . ARG A 1 190 ? 60.008 16.520 -83.325 1.00 95.62 190 ARG A O 1
ATOM 1530 N N . SER A 1 191 ? 57.995 15.508 -83.390 1.00 96.25 191 SER A N 1
ATOM 1531 C CA . SER A 1 191 ? 58.111 15.045 -84.777 1.00 96.25 191 SER A CA 1
ATOM 1532 C C . SER A 1 191 ? 58.198 16.216 -85.754 1.00 96.25 191 SER A C 1
ATOM 1534 O O . SER A 1 191 ? 59.084 16.238 -86.609 1.00 96.25 191 SER A O 1
ATOM 1536 N N . ASP A 1 192 ? 57.333 17.215 -85.596 1.00 94.88 192 ASP A N 1
ATOM 1537 C CA . ASP A 1 192 ? 57.302 18.395 -86.458 1.00 94.88 192 ASP A CA 1
ATOM 1538 C C . ASP A 1 192 ? 58.559 19.254 -86.292 1.00 94.88 192 ASP A C 1
ATOM 1540 O O . ASP A 1 192 ? 59.093 19.759 -87.278 1.00 94.88 192 ASP A O 1
ATOM 1544 N N . ARG A 1 193 ? 59.105 19.349 -85.075 1.00 94.69 193 ARG A N 1
ATOM 1545 C CA . ARG A 1 193 ? 60.384 20.019 -84.809 1.00 94.69 193 ARG A CA 1
ATOM 1546 C C . ARG A 1 193 ? 61.547 19.346 -85.535 1.00 94.69 193 ARG A C 1
ATOM 1548 O O . ARG A 1 193 ? 62.394 20.046 -86.089 1.00 94.69 193 ARG A O 1
ATOM 1555 N N . VAL A 1 194 ? 61.594 18.010 -85.543 1.00 95.25 194 VAL A N 1
ATOM 1556 C CA . VAL A 1 194 ? 62.614 17.249 -86.288 1.00 95.25 194 VAL A CA 1
ATOM 1557 C C . VAL A 1 194 ? 62.472 17.514 -87.785 1.00 95.25 194 VAL A C 1
ATOM 1559 O O . VAL A 1 194 ? 63.435 17.964 -88.397 1.00 95.25 194 VAL A O 1
ATOM 1562 N N . LYS A 1 195 ? 61.264 17.365 -88.348 1.00 94.12 195 LYS A N 1
ATOM 1563 C CA . LYS A 1 195 ? 61.001 17.649 -89.771 1.00 94.12 195 LYS A CA 1
ATOM 1564 C C . LYS A 1 195 ? 61.385 19.076 -90.162 1.00 94.12 195 LYS A C 1
ATOM 1566 O O . LYS A 1 195 ? 62.045 19.274 -91.172 1.00 94.12 195 LYS A O 1
ATOM 1571 N N . LEU A 1 196 ? 61.017 20.071 -89.351 1.00 94.38 196 LEU A N 1
ATOM 1572 C CA . LEU A 1 196 ? 61.362 21.471 -89.600 1.00 94.38 196 LEU A CA 1
ATOM 1573 C C . LEU A 1 196 ? 62.879 21.697 -89.562 1.00 94.38 196 LEU A C 1
ATOM 1575 O O . LEU A 1 196 ? 63.404 22.470 -90.362 1.00 94.38 196 LEU A O 1
ATOM 1579 N N . THR A 1 197 ? 63.581 21.039 -88.637 1.00 92.06 197 THR A N 1
ATOM 1580 C CA . THR A 1 197 ? 65.045 21.113 -88.542 1.00 92.06 197 THR A CA 1
ATOM 1581 C C . THR A 1 197 ? 65.699 20.496 -89.778 1.00 92.06 197 THR A C 1
ATOM 1583 O O . THR A 1 197 ? 66.591 21.117 -90.354 1.00 92.06 197 THR A O 1
ATOM 1586 N N . ASP A 1 198 ? 65.215 19.338 -90.230 1.00 93.56 198 ASP A N 1
ATOM 1587 C CA . ASP A 1 198 ? 65.683 18.678 -91.453 1.00 93.56 198 ASP A CA 1
ATOM 1588 C C . ASP A 1 198 ? 65.408 19.539 -92.696 1.00 93.56 198 ASP A C 1
ATOM 1590 O O . ASP A 1 198 ? 66.294 19.740 -93.527 1.00 93.56 198 ASP A O 1
ATOM 1594 N N . ASP A 1 199 ? 64.215 20.129 -92.803 1.00 93.12 199 ASP A N 1
ATOM 1595 C CA . ASP A 1 199 ? 63.851 21.046 -93.887 1.00 93.12 199 ASP A CA 1
ATOM 1596 C C . ASP A 1 199 ? 64.741 22.296 -93.908 1.00 93.12 199 ASP A C 1
ATOM 1598 O O . ASP A 1 199 ? 65.180 22.736 -94.974 1.00 93.12 199 ASP A O 1
ATOM 1602 N N . LEU A 1 200 ? 65.026 22.884 -92.741 1.00 91.81 200 LEU A N 1
ATOM 1603 C CA . LEU A 1 200 ? 65.944 24.018 -92.614 1.00 91.81 200 LEU A CA 1
ATOM 1604 C C . LEU A 1 200 ? 67.369 23.630 -93.010 1.00 91.81 200 LEU A C 1
ATOM 1606 O O . LEU A 1 200 ? 68.028 24.390 -93.720 1.00 91.81 200 LEU A O 1
ATOM 1610 N N . TYR A 1 201 ? 67.831 22.452 -92.593 1.00 94.00 201 TYR A N 1
ATOM 1611 C CA . TYR A 1 201 ? 69.149 21.936 -92.945 1.00 94.00 201 TYR A CA 1
ATOM 1612 C C . TYR A 1 201 ? 69.273 21.696 -94.456 1.00 94.00 201 TYR A C 1
ATOM 1614 O O . TYR A 1 201 ? 70.235 22.147 -95.077 1.00 94.00 201 TYR A O 1
ATOM 1622 N N . ASN A 1 202 ? 68.256 21.094 -95.077 1.00 92.12 202 ASN A N 1
ATOM 1623 C CA . ASN A 1 202 ? 68.188 20.894 -96.525 1.00 92.12 202 ASN A CA 1
ATOM 1624 C C . ASN A 1 202 ? 68.167 22.223 -97.292 1.00 92.12 202 ASN A C 1
ATOM 1626 O O . ASN A 1 202 ? 68.877 22.374 -98.288 1.00 92.12 202 ASN A O 1
ATOM 1630 N N . LYS A 1 203 ? 67.405 23.218 -96.816 1.00 91.75 203 LYS A N 1
ATOM 1631 C CA . LYS A 1 203 ? 67.429 24.577 -97.381 1.00 91.75 203 LYS A CA 1
ATOM 1632 C C . LYS A 1 203 ? 68.812 25.212 -97.260 1.00 91.75 203 LYS A C 1
ATOM 1634 O O . LYS A 1 203 ? 69.270 25.825 -98.220 1.00 91.75 203 LYS A O 1
ATOM 1639 N N . LEU A 1 204 ? 69.488 25.051 -96.120 1.00 90.44 204 LEU A N 1
ATOM 1640 C CA . LEU A 1 204 ? 70.838 25.574 -95.909 1.00 90.44 204 LEU A CA 1
ATOM 1641 C C . LEU A 1 204 ? 71.845 24.924 -96.864 1.00 90.44 204 LEU A C 1
ATOM 1643 O O . LEU A 1 204 ? 72.622 25.642 -97.486 1.00 90.44 204 LEU A O 1
ATOM 1647 N N . ILE A 1 205 ? 71.791 23.600 -97.042 1.00 92.00 205 ILE A N 1
ATOM 1648 C CA . ILE A 1 205 ? 72.594 22.890 -98.051 1.00 92.00 205 ILE A CA 1
ATOM 1649 C C . ILE A 1 205 ? 72.303 23.444 -99.448 1.00 92.00 205 ILE A C 1
ATOM 1651 O O . ILE A 1 205 ? 73.233 23.732 -100.196 1.00 92.00 205 ILE A O 1
ATOM 1655 N N . GLY A 1 206 ? 71.027 23.643 -99.791 1.00 90.50 206 GLY A N 1
ATOM 1656 C CA . GLY A 1 206 ? 70.627 24.245 -101.062 1.00 90.50 206 GLY A CA 1
ATOM 1657 C C . GLY A 1 206 ? 71.249 25.627 -101.285 1.00 90.50 206 GLY A C 1
ATOM 1658 O O . GLY A 1 206 ? 71.800 25.878 -102.353 1.00 90.50 206 GLY A O 1
ATOM 1659 N N . VAL A 1 207 ? 71.230 26.496 -100.269 1.00 89.81 207 VAL A N 1
ATOM 1660 C CA . VAL A 1 207 ? 71.866 27.825 -100.315 1.00 89.81 207 VAL A CA 1
ATOM 1661 C C . VAL A 1 207 ? 73.386 27.715 -100.443 1.00 89.81 207 VAL A C 1
ATOM 1663 O O . VAL A 1 207 ? 73.981 28.444 -101.234 1.00 89.81 207 VAL A O 1
ATOM 1666 N N . VAL A 1 208 ? 74.028 26.802 -99.708 1.00 90.94 208 VAL A N 1
ATOM 1667 C CA . VAL A 1 208 ? 75.477 26.564 -99.811 1.00 90.94 208 VAL A CA 1
ATOM 1668 C C . VAL A 1 208 ? 75.851 26.116 -101.222 1.00 90.94 208 VAL A C 1
ATOM 1670 O O . VAL A 1 208 ? 76.788 26.668 -101.791 1.00 90.94 208 VAL A O 1
ATOM 1673 N N . ASN A 1 209 ? 75.097 25.189 -101.814 1.00 91.12 209 ASN A N 1
ATOM 1674 C CA . ASN A 1 209 ? 75.331 24.728 -103.181 1.00 91.12 209 ASN A CA 1
ATOM 1675 C C . ASN A 1 209 ? 75.114 25.858 -104.196 1.00 91.12 209 ASN A C 1
ATOM 1677 O O . ASN A 1 209 ? 75.958 26.067 -105.057 1.00 91.12 209 ASN A O 1
ATOM 1681 N N . GLN A 1 210 ? 74.051 26.658 -104.054 1.00 90.31 210 GLN A N 1
ATOM 1682 C CA . GLN A 1 210 ? 73.827 27.831 -104.909 1.00 90.31 210 GLN A CA 1
ATOM 1683 C C . GLN A 1 210 ? 74.957 28.863 -104.807 1.00 90.31 210 GLN A C 1
ATOM 1685 O O . GLN A 1 210 ? 75.357 29.444 -105.817 1.00 90.31 210 GLN A O 1
ATOM 1690 N N . LEU A 1 211 ? 75.483 29.101 -103.602 1.00 87.69 211 LEU A N 1
ATOM 1691 C CA . LEU A 1 211 ? 76.639 29.973 -103.394 1.00 87.69 211 LEU A CA 1
ATOM 1692 C C . LEU A 1 211 ? 77.903 29.378 -104.019 1.00 87.69 211 LEU A C 1
ATOM 1694 O O . LEU A 1 211 ? 78.649 30.108 -104.662 1.00 87.69 211 LEU A O 1
ATOM 1698 N N . GLN A 1 212 ? 78.133 28.071 -103.874 1.00 89.69 212 GLN A N 1
ATOM 1699 C CA . GLN A 1 212 ? 79.254 27.378 -104.512 1.00 89.69 212 GLN A CA 1
ATOM 1700 C C . GLN A 1 212 ? 79.174 27.455 -106.039 1.00 89.69 212 GLN A C 1
ATOM 1702 O O . GLN A 1 212 ? 80.176 27.784 -106.670 1.00 89.69 212 GLN A O 1
ATOM 1707 N N . ASP A 1 213 ? 77.997 27.234 -106.621 1.00 90.69 213 ASP A N 1
ATOM 1708 C CA . ASP A 1 213 ? 77.760 27.370 -108.059 1.00 90.69 213 ASP A CA 1
ATOM 1709 C C . ASP A 1 213 ? 77.961 28.815 -108.523 1.00 90.69 213 ASP A C 1
ATOM 1711 O O . ASP A 1 213 ? 78.589 29.054 -109.551 1.00 90.69 213 ASP A O 1
ATOM 1715 N N . SER A 1 214 ? 77.494 29.794 -107.743 1.00 88.06 214 SER A N 1
ATOM 1716 C CA . SER A 1 214 ? 77.701 31.217 -108.043 1.00 88.06 214 SER A CA 1
ATOM 1717 C C . SER A 1 214 ? 79.181 31.605 -107.988 1.00 88.06 214 SER A C 1
ATOM 1719 O O . SER A 1 214 ? 79.645 32.340 -108.853 1.00 88.06 214 SER A O 1
ATOM 1721 N N . ILE A 1 215 ? 79.939 31.087 -107.013 1.00 86.69 215 ILE A N 1
ATOM 1722 C CA . ILE A 1 215 ? 81.397 31.272 -106.919 1.00 86.69 215 ILE A CA 1
ATOM 1723 C C . ILE A 1 215 ? 82.097 30.605 -108.101 1.00 86.69 215 ILE A C 1
ATOM 1725 O O . ILE A 1 215 ? 83.012 31.179 -108.681 1.00 86.69 215 ILE A O 1
ATOM 1729 N N . LYS A 1 216 ? 81.692 29.386 -108.463 1.00 89.44 216 LYS A N 1
ATOM 1730 C CA . LYS A 1 216 ? 82.271 28.672 -109.600 1.00 89.44 216 LYS A CA 1
ATOM 1731 C C . LYS A 1 216 ? 82.021 29.429 -110.902 1.00 89.44 216 LYS A C 1
ATOM 1733 O O . LYS A 1 216 ? 82.949 29.603 -111.679 1.00 89.44 216 LYS A O 1
ATOM 1738 N N . LYS A 1 217 ? 80.800 29.923 -111.097 1.00 89.00 217 LYS A N 1
ATOM 1739 C CA . LYS A 1 217 ? 80.440 30.742 -112.250 1.00 89.00 217 LYS A CA 1
ATOM 1740 C C . LYS A 1 217 ? 81.220 32.057 -112.282 1.00 89.00 217 LYS A C 1
ATOM 1742 O O . LYS A 1 217 ? 81.717 32.419 -113.335 1.00 89.00 217 LYS A O 1
ATOM 1747 N N . GLU A 1 218 ? 81.390 32.735 -111.144 1.00 88.25 218 GLU A N 1
ATOM 1748 C CA . GLU A 1 218 ? 82.247 33.930 -111.066 1.00 88.25 218 GLU A CA 1
ATOM 1749 C C . GLU A 1 218 ? 83.697 33.618 -111.445 1.00 88.25 218 GLU A C 1
ATOM 1751 O O . GLU A 1 218 ? 84.299 34.390 -112.184 1.00 88.25 218 GLU A O 1
ATOM 1756 N N . ARG A 1 219 ? 84.239 32.471 -111.013 1.00 87.62 219 ARG A N 1
ATOM 1757 C CA . ARG A 1 219 ? 85.577 32.024 -111.427 1.00 87.62 219 ARG A CA 1
ATOM 1758 C C . ARG A 1 219 ? 85.665 31.757 -112.923 1.00 87.62 219 ARG A C 1
ATOM 1760 O O . ARG A 1 219 ? 86.613 32.221 -113.538 1.00 87.62 219 ARG A O 1
ATOM 1767 N N . GLU A 1 220 ? 84.699 31.039 -113.492 1.00 86.50 220 GLU A N 1
ATOM 1768 C CA . GLU A 1 220 ? 84.638 30.769 -114.935 1.00 86.50 220 GLU A CA 1
ATOM 1769 C C . GLU A 1 220 ? 84.526 32.081 -115.732 1.00 86.50 220 GLU A C 1
ATOM 1771 O O . GLU A 1 220 ? 85.278 32.295 -116.680 1.00 86.50 220 GLU A O 1
ATOM 1776 N N . ASP A 1 221 ? 83.660 33.007 -115.309 1.00 85.06 221 ASP A N 1
ATOM 1777 C CA . ASP A 1 221 ? 83.517 34.333 -115.922 1.00 85.06 221 ASP A CA 1
ATOM 1778 C C . ASP A 1 221 ? 84.820 35.153 -115.807 1.00 85.06 221 ASP A C 1
ATOM 1780 O O . ASP A 1 221 ? 85.178 35.901 -116.722 1.00 85.06 221 ASP A O 1
ATOM 1784 N N . ARG A 1 222 ? 85.558 35.007 -114.700 1.00 84.12 222 ARG A N 1
ATOM 1785 C CA . ARG A 1 222 ? 86.850 35.664 -114.472 1.00 84.12 222 ARG A CA 1
ATOM 1786 C C . ARG A 1 222 ? 87.959 35.071 -115.332 1.00 84.12 222 ARG A C 1
ATOM 1788 O O . ARG A 1 222 ? 88.696 35.845 -115.930 1.00 84.12 222 ARG A O 1
ATOM 1795 N N . GLU A 1 223 ? 88.039 33.747 -115.448 1.00 84.38 223 GLU A N 1
ATOM 1796 C CA . GLU A 1 223 ? 88.955 33.058 -116.366 1.00 84.38 223 GLU A CA 1
ATOM 1797 C C . GLU A 1 223 ? 88.681 33.467 -117.815 1.00 84.38 223 GLU A C 1
ATOM 1799 O O . GLU A 1 223 ? 89.610 33.848 -118.517 1.00 84.38 223 GLU A O 1
ATOM 1804 N N . LEU A 1 224 ? 87.415 33.506 -118.244 1.00 82.50 224 LEU A N 1
ATOM 1805 C CA . LEU A 1 224 ? 87.036 33.982 -119.580 1.00 82.50 224 LEU A CA 1
ATOM 1806 C C . LEU A 1 224 ? 87.424 35.450 -119.811 1.00 82.50 224 LEU A C 1
ATOM 1808 O O . LEU A 1 224 ? 87.857 35.822 -120.902 1.00 82.50 224 LEU A O 1
ATOM 1812 N N . CYS A 1 225 ? 87.273 36.302 -118.795 1.00 80.19 225 CYS A N 1
ATOM 1813 C CA . CYS A 1 225 ? 87.689 37.701 -118.867 1.00 80.19 225 CYS A CA 1
ATOM 1814 C C . CYS A 1 225 ? 89.221 37.834 -118.922 1.00 80.19 225 CYS A C 1
ATOM 1816 O O . CYS A 1 225 ? 89.741 38.625 -119.708 1.00 80.19 225 CYS A O 1
ATOM 1818 N N . GLU A 1 226 ? 89.948 37.041 -118.133 1.00 80.19 226 GLU A N 1
ATOM 1819 C CA . GLU A 1 226 ? 91.412 36.975 -118.139 1.00 80.19 226 GLU A CA 1
ATOM 1820 C C . GLU A 1 226 ? 91.943 36.430 -119.474 1.00 80.19 226 GLU A C 1
ATOM 1822 O O . GLU A 1 226 ? 92.834 37.046 -120.055 1.00 80.19 226 GLU A O 1
ATOM 1827 N N . GLU A 1 227 ? 91.353 35.369 -120.033 1.00 79.00 227 GLU A N 1
ATOM 1828 C CA . GLU A 1 227 ? 91.643 34.879 -121.388 1.00 79.00 227 GLU A CA 1
ATOM 1829 C C . GLU A 1 227 ? 91.346 35.943 -122.446 1.00 79.00 227 GLU A C 1
ATOM 1831 O O . GLU A 1 227 ? 92.152 36.153 -123.351 1.00 79.00 227 GLU A O 1
ATOM 1836 N N . GLY A 1 228 ? 90.228 36.663 -122.321 1.00 74.56 228 GLY A N 1
ATOM 1837 C CA . GLY A 1 228 ? 89.894 37.783 -123.199 1.00 74.56 228 GLY A CA 1
ATOM 1838 C C . GLY A 1 228 ? 90.929 38.910 -123.132 1.00 74.56 228 GLY A C 1
ATOM 1839 O O . GLY A 1 228 ? 91.332 39.446 -124.166 1.00 74.56 228 GLY A O 1
ATOM 1840 N N . LEU A 1 229 ? 91.412 39.245 -121.932 1.00 74.88 229 LEU A N 1
ATOM 1841 C CA . LEU A 1 229 ? 92.490 40.215 -121.725 1.00 74.88 229 LEU A CA 1
ATOM 1842 C C . LEU A 1 229 ? 93.833 39.712 -122.273 1.00 74.88 229 LEU A C 1
ATOM 1844 O O . LEU A 1 229 ? 94.567 40.503 -122.864 1.00 74.88 229 LEU A O 1
ATOM 1848 N N . ILE A 1 230 ? 94.146 38.419 -122.131 1.00 76.69 230 ILE A N 1
ATOM 1849 C CA . ILE A 1 230 ? 95.347 37.791 -122.703 1.00 76.69 230 ILE A CA 1
ATOM 1850 C C . ILE A 1 230 ? 95.281 37.802 -124.230 1.00 76.69 230 ILE A C 1
ATOM 1852 O O . ILE A 1 230 ? 96.244 38.218 -124.863 1.00 76.69 230 ILE A O 1
ATOM 1856 N N . GLN A 1 231 ? 94.151 37.443 -124.840 1.00 74.75 231 GLN A N 1
ATOM 1857 C CA . GLN A 1 231 ? 93.965 37.543 -126.290 1.00 74.75 231 GLN A CA 1
ATOM 1858 C C . GLN A 1 231 ? 94.110 38.987 -126.781 1.00 74.75 231 GLN A C 1
ATOM 1860 O O . GLN A 1 231 ? 94.692 39.227 -127.840 1.00 74.75 231 GLN A O 1
ATOM 1865 N N . LEU A 1 232 ? 93.626 39.968 -126.012 1.00 71.94 232 LEU A N 1
ATOM 1866 C CA . LEU A 1 232 ? 93.853 41.384 -126.302 1.00 71.94 232 LEU A CA 1
ATOM 1867 C C . LEU A 1 232 ? 95.335 41.760 -126.193 1.00 71.94 232 LEU A C 1
ATOM 1869 O O . LEU A 1 232 ? 95.835 42.491 -127.049 1.00 71.94 232 LEU A O 1
ATOM 1873 N N . LEU A 1 233 ? 96.051 41.258 -125.184 1.00 71.19 233 LEU A N 1
ATOM 1874 C CA . LEU A 1 233 ? 97.499 41.429 -125.044 1.00 71.19 233 LEU A CA 1
ATOM 1875 C C . LEU A 1 233 ? 98.250 40.786 -126.212 1.00 71.19 233 LEU A C 1
ATOM 1877 O O . LEU A 1 233 ? 99.101 41.444 -126.794 1.00 71.19 233 LEU A O 1
ATOM 1881 N N . GLU A 1 234 ? 97.895 39.572 -126.626 1.00 74.62 234 GLU A N 1
ATOM 1882 C CA . GLU A 1 234 ? 98.485 38.886 -127.781 1.00 74.62 234 GLU A CA 1
ATOM 1883 C C . GLU A 1 234 ? 98.214 39.630 -129.092 1.00 74.62 234 GLU A C 1
ATOM 1885 O O . GLU A 1 234 ? 99.118 39.790 -129.910 1.00 74.62 234 GLU A O 1
ATOM 1890 N N . GLN A 1 235 ? 96.997 40.144 -129.296 1.00 69.38 235 GLN A N 1
ATOM 1891 C CA . GLN A 1 235 ? 96.677 40.991 -130.450 1.00 69.38 235 GLN A CA 1
ATOM 1892 C C . GLN A 1 235 ? 97.422 42.331 -130.411 1.00 69.38 235 GLN A C 1
ATOM 1894 O O . GLN A 1 235 ? 97.780 42.864 -131.462 1.00 69.38 235 GLN A O 1
ATOM 1899 N N . THR A 1 236 ? 97.677 42.876 -129.220 1.00 65.62 236 THR A N 1
ATOM 1900 C CA . THR A 1 236 ? 98.451 44.112 -129.051 1.00 65.62 236 THR A CA 1
ATOM 1901 C C . THR A 1 236 ? 99.943 43.858 -129.275 1.00 65.62 236 THR A C 1
ATOM 1903 O O . THR A 1 236 ? 100.579 44.636 -129.975 1.00 65.62 236 THR A O 1
ATOM 1906 N N . CYS A 1 237 ? 100.490 42.747 -128.779 1.00 65.75 237 CYS A N 1
ATOM 1907 C CA . CYS A 1 237 ? 101.863 42.315 -129.034 1.00 65.75 237 CYS A CA 1
ATOM 1908 C C . CYS A 1 237 ? 102.091 42.002 -130.514 1.00 65.75 237 CYS A C 1
ATOM 1910 O O . CYS A 1 237 ? 103.060 42.505 -131.065 1.00 65.75 237 CYS A O 1
ATOM 1912 N N . LYS A 1 238 ? 101.170 41.301 -131.193 1.00 60.88 238 LYS A N 1
ATOM 1913 C CA . LYS A 1 238 ? 101.226 41.118 -132.656 1.00 60.88 238 LYS A CA 1
ATOM 1914 C C . LYS A 1 238 ? 101.203 42.447 -133.406 1.00 60.88 238 LYS A C 1
ATOM 1916 O O . LYS A 1 238 ? 101.989 42.641 -134.319 1.00 60.88 238 LYS A O 1
ATOM 1921 N N . LYS A 1 239 ? 100.365 43.401 -132.984 1.00 58.56 239 LYS A N 1
ATOM 1922 C CA . LYS A 1 239 ? 100.376 44.761 -133.549 1.00 58.56 239 LYS A CA 1
ATOM 1923 C C . LYS A 1 239 ? 101.670 45.531 -133.277 1.00 58.56 239 LYS A C 1
ATOM 1925 O O . LYS A 1 239 ? 101.959 46.458 -134.019 1.00 58.56 239 LYS A O 1
ATOM 1930 N N . VAL A 1 240 ? 102.412 45.202 -132.220 1.00 57.47 240 VAL A N 1
ATOM 1931 C CA . VAL A 1 240 ? 103.734 45.784 -131.947 1.00 57.47 240 VAL A CA 1
ATOM 1932 C C . VAL A 1 240 ? 104.824 45.070 -132.755 1.00 57.47 240 VAL A C 1
ATOM 1934 O O . VAL A 1 240 ? 105.710 45.745 -133.264 1.00 57.47 240 VAL A O 1
ATOM 1937 N N . GLU A 1 241 ? 104.737 43.749 -132.941 1.00 55.53 241 GLU A N 1
ATOM 1938 C CA . GLU A 1 241 ? 105.623 42.974 -133.826 1.00 55.53 241 GLU A CA 1
ATOM 1939 C C . GLU A 1 241 ? 105.445 43.347 -135.305 1.00 55.53 241 GLU A C 1
ATOM 1941 O O . GLU A 1 241 ? 106.429 43.396 -136.027 1.00 55.53 241 GLU A O 1
ATOM 1946 N N . ASP A 1 242 ? 104.235 43.711 -135.741 1.00 54.91 242 ASP A N 1
ATOM 1947 C CA . ASP A 1 242 ? 103.977 44.229 -137.095 1.00 54.91 242 ASP A CA 1
ATOM 1948 C C . ASP A 1 242 ? 104.505 45.673 -137.307 1.00 54.91 242 ASP A C 1
ATOM 1950 O O . ASP A 1 242 ? 104.429 46.208 -138.416 1.00 54.91 242 ASP A O 1
ATOM 1954 N N . VAL A 1 243 ? 105.015 46.330 -136.254 1.00 53.09 243 VAL A N 1
ATOM 1955 C CA . VAL A 1 243 ? 105.522 47.720 -136.269 1.00 53.09 243 VAL A CA 1
ATOM 1956 C C . VAL A 1 243 ? 107.048 47.799 -136.040 1.00 53.09 243 VAL A C 1
ATOM 1958 O O . VAL A 1 243 ? 107.617 48.887 -136.165 1.00 53.09 243 VAL A O 1
ATOM 1961 N N . ILE A 1 244 ? 107.730 46.676 -135.771 1.00 42.06 244 ILE A N 1
ATOM 1962 C CA . ILE A 1 244 ? 109.205 46.566 -135.677 1.00 42.06 244 ILE A CA 1
ATOM 1963 C C . ILE A 1 244 ? 109.752 45.867 -136.923 1.00 42.06 244 ILE A C 1
ATOM 1965 O O . ILE A 1 244 ? 110.746 46.385 -137.483 1.00 42.06 244 ILE A O 1
#

Sequence (244 aa):
MSSPAAAKMQNIADRLRSSQSNQKQERDRYKSEVEKSVKRIEDSLQKISSTDRSQFSSLKEQMAAVQDALATQKAQREIQDDKKTKEIRVVEAAVTVEFNLERQHRKELDQKVTQLLDDREKDLRSNLQDESATTSSQNETLKGEVKNQLDTIIMELNQERDGKNSEFSRIENDLKTQSAELKNSIDTERSDRVKLTDDLYNKLIGVVNQLQDSIKKEREDRELCEEGLIQLLEQTCKKVEDVI

Foldseek 3Di:
DDDPVVVVVVVVVVVVVVVVVVVVVVVVVVVVVVVVVVVVVVVVVVVVVVVVVVVVVVVVVVVVVVVVVVVVVVVVVVVVVVVVVVVVVVVVVVVVVVVVVVVVVVVVVVVVVVVVVVVVVVVVVVVVVVVVVVVVVVVVVVVVVVVVVVVVVVVVVVVVVVVVVVVVVVVVVVVVVVVVVVVVVVVVVVVVVVVVVVVVVVVVVVVVVVVVVVVVVVVVVVVVVVVVVVVVVVVVVVVVVVVD

Organism: NCBI:txid348837

InterPro domains:
  IPR038835 Giardin subunit beta-like [PTHR37027] (2-241)

pLDDT: mean 90.48, std 12.6, range [41.12, 98.69]

Radius of gyration: 102.51 Å; chains: 1; bounding box: 176×58×298 Å